Protein AF-A0A060SVC6-F1 (afdb_monomer)

Organism: Pycnoporus cinnabarinus (NCBI:txid5643)

pLDDT: mean 80.45, std 16.04, range [41.22, 98.19]

Structure (mmCIF, N/CA/C/O backbone):
data_AF-A0A060SVC6-F1
#
_entry.id   AF-A0A060SVC6-F1
#
loop_
_atom_site.group_PDB
_atom_site.id
_atom_site.type_symbol
_atom_sit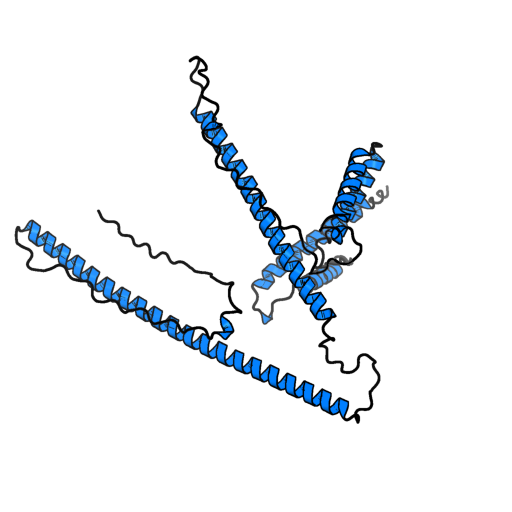e.label_atom_id
_atom_site.label_alt_id
_atom_site.label_comp_id
_atom_site.label_asym_id
_atom_site.label_entity_id
_atom_site.label_seq_id
_atom_site.pdbx_PDB_ins_code
_atom_site.Cartn_x
_atom_site.Cartn_y
_atom_site.Cartn_z
_atom_site.occupancy
_atom_site.B_iso_or_equiv
_atom_site.auth_seq_id
_atom_site.auth_comp_id
_atom_site.auth_asym_id
_atom_site.auth_atom_id
_atom_site.pdbx_PDB_model_num
ATOM 1 N N . MET A 1 1 ? 33.843 13.912 51.366 1.00 50.81 1 MET A N 1
ATOM 2 C CA . MET A 1 1 ? 32.907 14.877 50.746 1.00 50.81 1 MET A CA 1
ATOM 3 C C . MET A 1 1 ? 31.763 14.093 50.101 1.00 50.81 1 MET A C 1
ATOM 5 O O . MET A 1 1 ? 32.003 13.480 49.067 1.00 50.81 1 MET A O 1
ATOM 9 N N . PRO A 1 2 ? 30.565 14.008 50.704 1.00 63.00 2 PRO A N 1
ATOM 10 C CA . PRO A 1 2 ? 29.408 13.394 50.046 1.00 63.00 2 PRO A CA 1
ATOM 11 C C . PRO A 1 2 ? 29.047 14.191 48.779 1.00 63.00 2 PRO A C 1
ATOM 13 O O . PRO A 1 2 ? 28.974 15.419 48.813 1.00 63.00 2 PRO A O 1
ATOM 16 N N . GLY A 1 3 ? 28.894 13.504 47.643 1.00 72.12 3 GLY A N 1
ATOM 17 C CA . GLY A 1 3 ? 28.637 14.138 46.347 1.00 72.12 3 GLY A CA 1
ATOM 18 C C . GLY A 1 3 ? 27.326 14.930 46.340 1.00 72.12 3 GLY A C 1
ATOM 19 O O . GLY A 1 3 ? 26.311 14.462 46.853 1.00 72.12 3 GLY A O 1
ATOM 20 N N . LYS A 1 4 ? 27.344 16.132 45.746 1.00 81.12 4 LYS A N 1
ATOM 21 C CA . LYS A 1 4 ? 26.151 16.981 45.595 1.00 81.12 4 LYS A CA 1
ATOM 22 C C . LYS A 1 4 ? 25.029 16.188 44.918 1.00 81.12 4 LYS A C 1
ATOM 24 O O . LYS A 1 4 ? 25.251 15.522 43.906 1.00 81.12 4 LYS A O 1
ATOM 29 N N . ALA A 1 5 ? 23.821 16.268 45.474 1.00 79.38 5 ALA A N 1
ATOM 30 C CA . ALA A 1 5 ? 22.650 15.629 44.893 1.00 79.38 5 ALA A CA 1
ATOM 31 C C . ALA A 1 5 ? 22.460 16.097 43.440 1.00 79.38 5 ALA A C 1
ATOM 33 O O . ALA A 1 5 ? 22.451 17.295 43.158 1.00 79.38 5 ALA A O 1
ATOM 34 N N . LYS A 1 6 ? 22.312 15.144 42.513 1.00 82.06 6 LYS A N 1
ATOM 35 C CA . LYS A 1 6 ? 22.052 15.440 41.097 1.00 82.06 6 LYS A CA 1
ATOM 36 C C . LYS A 1 6 ? 20.783 16.282 40.970 1.00 82.06 6 LYS A C 1
ATOM 38 O O . LYS A 1 6 ? 19.757 15.934 41.564 1.00 82.06 6 LYS A O 1
ATOM 43 N N . SER A 1 7 ? 20.850 17.341 40.164 1.00 89.19 7 SER A N 1
ATOM 44 C CA . SER A 1 7 ? 19.700 18.195 39.851 1.00 89.19 7 SER A CA 1
ATOM 45 C C . SER A 1 7 ? 18.553 17.361 39.266 1.00 89.19 7 SER A C 1
ATOM 47 O O . SER A 1 7 ? 18.782 16.400 38.523 1.00 89.19 7 SER A O 1
ATOM 49 N N . ASN A 1 8 ? 17.307 17.736 39.569 1.00 83.56 8 ASN A N 1
ATOM 50 C CA . ASN A 1 8 ? 16.108 17.084 39.029 1.00 83.56 8 ASN A CA 1
ATOM 51 C C . ASN A 1 8 ? 16.129 17.008 37.493 1.00 83.56 8 ASN A C 1
ATOM 53 O O . ASN A 1 8 ? 15.664 16.025 36.916 1.00 83.56 8 ASN A O 1
ATOM 57 N N . PHE A 1 9 ? 16.748 17.991 36.833 1.00 79.38 9 PHE A N 1
ATOM 58 C CA . PHE A 1 9 ? 16.933 17.988 35.383 1.00 79.38 9 PHE A CA 1
ATOM 59 C C . PHE A 1 9 ? 17.802 16.819 34.900 1.00 79.38 9 PHE A C 1
ATOM 61 O O . PHE A 1 9 ? 17.461 16.144 33.928 1.00 79.38 9 PHE A O 1
ATOM 68 N N . GLU A 1 10 ? 18.903 16.537 35.596 1.00 87.06 10 GLU A N 1
ATOM 69 C CA . GLU A 1 10 ? 19.817 15.452 35.238 1.00 87.06 10 GLU A CA 1
ATOM 70 C C . GLU A 1 10 ? 19.165 14.082 35.464 1.00 87.06 10 GLU A C 1
ATOM 72 O O . GLU A 1 10 ? 19.318 13.177 34.642 1.00 87.06 10 GLU A O 1
ATOM 77 N N . LYS A 1 11 ? 18.369 13.943 36.536 1.00 89.00 11 LYS A N 1
ATOM 78 C CA . LYS A 1 11 ? 17.560 12.740 36.791 1.00 89.00 11 LYS A CA 1
ATOM 79 C C . LYS A 1 11 ? 16.542 12.506 35.670 1.00 89.00 11 LYS A C 1
ATOM 81 O O . LYS A 1 11 ? 16.481 11.406 35.128 1.00 89.00 11 LYS A O 1
ATOM 86 N N . ALA A 1 12 ? 15.805 13.544 35.266 1.00 83.38 12 ALA A N 1
ATOM 87 C CA . ALA A 1 12 ? 14.830 13.458 34.177 1.00 83.38 12 ALA A CA 1
ATOM 88 C C . ALA A 1 12 ? 15.486 13.172 32.816 1.00 83.38 12 ALA A C 1
ATOM 90 O O . ALA A 1 12 ? 14.945 12.425 32.005 1.00 83.38 12 ALA A O 1
ATOM 91 N N . ARG A 1 13 ? 16.667 13.748 32.552 1.00 86.94 13 ARG A N 1
ATOM 92 C CA . ARG A 1 13 ? 17.446 13.465 31.339 1.00 86.94 13 ARG A CA 1
ATOM 93 C C . ARG A 1 13 ? 17.895 12.003 31.290 1.00 86.94 13 ARG A C 1
ATOM 95 O O . ARG A 1 13 ? 17.752 11.387 30.241 1.00 86.94 13 ARG A O 1
ATOM 102 N N . LYS A 1 14 ? 18.375 11.447 32.406 1.00 91.25 14 LYS A N 1
ATOM 103 C CA . LYS A 1 14 ? 18.754 10.026 32.494 1.00 91.25 14 LYS A CA 1
ATOM 104 C C . LYS A 1 14 ? 17.562 9.105 32.269 1.00 91.25 14 LYS A C 1
ATOM 106 O O . LYS A 1 14 ? 17.666 8.205 31.451 1.00 91.25 14 LYS A O 1
ATOM 111 N N . LEU A 1 15 ? 16.423 9.403 32.891 1.00 90.12 15 LEU A N 1
ATOM 112 C CA . LEU A 1 15 ? 15.206 8.608 32.721 1.00 90.12 15 LEU A CA 1
ATOM 113 C C . LEU A 1 15 ? 14.681 8.636 31.275 1.00 90.12 15 LEU A C 1
ATOM 115 O O . LEU A 1 15 ? 14.238 7.617 30.760 1.00 90.12 15 LEU A O 1
ATOM 119 N N . ARG A 1 16 ? 14.777 9.780 30.584 1.00 85.69 16 ARG A N 1
ATOM 120 C CA . ARG A 1 16 ? 14.451 9.868 29.149 1.00 85.69 16 ARG A CA 1
ATOM 121 C C . ARG A 1 16 ? 15.404 9.058 28.278 1.00 85.69 16 ARG A C 1
ATOM 123 O O . ARG A 1 16 ? 14.958 8.423 27.333 1.00 85.69 16 ARG A O 1
ATOM 130 N N . HIS A 1 17 ? 16.699 9.100 28.577 1.00 90.38 17 HIS A N 1
ATOM 131 C CA . HIS A 1 17 ? 17.685 8.330 27.827 1.00 90.38 17 HIS A CA 1
ATOM 132 C C . HIS A 1 17 ? 17.457 6.823 27.999 1.00 90.38 17 HIS A C 1
ATOM 134 O O . HIS A 1 17 ? 17.386 6.111 27.007 1.00 90.38 17 HIS A O 1
ATOM 140 N N . GLU A 1 18 ? 17.223 6.385 29.237 1.00 94.88 18 GLU A N 1
ATOM 141 C CA . GLU A 1 18 ? 16.867 5.006 29.589 1.00 94.88 18 GLU A CA 1
ATOM 142 C C . GLU A 1 18 ? 15.578 4.555 28.882 1.00 94.88 18 GLU A C 1
ATOM 144 O O . GLU A 1 18 ? 15.551 3.507 28.244 1.00 94.88 18 GLU A O 1
ATOM 149 N N . HIS A 1 19 ? 14.526 5.382 28.896 1.00 93.31 19 HIS A N 1
ATOM 150 C CA . HIS A 1 19 ? 13.288 5.098 28.166 1.00 93.31 19 HIS A CA 1
ATOM 151 C C . HIS A 1 19 ? 13.515 4.965 26.649 1.00 93.31 19 HIS A C 1
ATOM 153 O O . HIS A 1 19 ? 13.015 4.027 26.031 1.00 93.31 19 HIS A O 1
ATOM 159 N N . ASN A 1 20 ? 14.287 5.873 26.045 1.00 87.12 20 ASN A N 1
ATOM 160 C CA . ASN A 1 20 ? 14.583 5.836 24.612 1.00 87.12 20 ASN A CA 1
ATOM 161 C C . ASN A 1 20 ? 15.418 4.607 24.226 1.00 87.12 20 ASN A C 1
ATOM 163 O O . ASN A 1 20 ? 15.169 4.007 23.183 1.00 87.12 20 ASN A O 1
ATOM 167 N N . GLU A 1 21 ? 16.381 4.217 25.062 1.00 95.00 21 GLU A N 1
ATOM 168 C CA . GLU A 1 21 ? 17.190 3.014 24.851 1.00 95.00 21 GLU A CA 1
ATOM 169 C C . GLU A 1 21 ? 16.314 1.753 24.864 1.00 95.00 21 GLU A C 1
ATOM 171 O O . GLU A 1 21 ? 16.417 0.905 23.976 1.00 95.00 21 GLU A O 1
ATOM 176 N N . LEU A 1 22 ? 15.394 1.654 25.826 1.00 95.31 22 LEU A N 1
ATOM 177 C CA . LEU A 1 22 ? 14.440 0.549 25.900 1.00 95.31 22 LEU A CA 1
ATOM 178 C C . LEU A 1 22 ? 13.475 0.526 24.708 1.00 95.31 22 LEU A C 1
ATOM 180 O O . LEU A 1 22 ? 13.191 -0.548 24.178 1.00 95.31 22 LEU A O 1
ATOM 184 N N . MET A 1 23 ? 13.018 1.690 24.237 1.00 91.38 23 MET A N 1
ATOM 185 C CA . MET A 1 23 ? 12.204 1.779 23.020 1.00 91.38 23 MET A CA 1
ATOM 186 C C . MET A 1 23 ? 12.975 1.343 21.771 1.00 91.38 23 MET A C 1
ATOM 188 O O . MET A 1 23 ? 12.423 0.621 20.942 1.00 91.38 23 MET A O 1
ATOM 192 N N . ALA A 1 24 ? 14.251 1.713 21.642 1.00 88.75 24 ALA A N 1
ATOM 193 C CA . ALA A 1 24 ? 15.086 1.265 20.528 1.00 88.75 24 ALA A CA 1
ATOM 194 C C . ALA A 1 24 ? 15.253 -0.265 20.529 1.00 88.75 24 ALA A C 1
ATOM 196 O O . ALA A 1 24 ? 15.092 -0.903 19.486 1.00 88.75 24 ALA A O 1
ATOM 197 N N . LYS A 1 25 ? 15.475 -0.869 21.707 1.00 96.19 25 LYS A N 1
ATOM 198 C CA . LYS A 1 25 ? 15.501 -2.334 21.875 1.00 96.19 25 LYS A CA 1
ATOM 199 C C . LYS A 1 25 ? 14.160 -2.973 21.496 1.00 96.19 25 LYS A C 1
ATOM 201 O O . LYS A 1 25 ? 14.147 -4.000 20.821 1.00 96.19 25 LYS A O 1
ATOM 206 N N . ALA A 1 26 ? 13.037 -2.351 21.863 1.00 93.44 26 ALA A N 1
ATOM 207 C CA . ALA A 1 26 ? 11.701 -2.838 21.516 1.00 93.44 26 ALA A CA 1
ATOM 208 C C . ALA A 1 26 ? 11.441 -2.849 20.014 1.00 93.44 26 ALA A C 1
ATOM 210 O O . ALA A 1 26 ? 10.948 -3.845 19.490 1.00 93.44 26 ALA A O 1
ATOM 211 N N . VAL A 1 27 ? 11.827 -1.786 19.311 1.00 88.38 27 VAL A N 1
ATOM 212 C CA . VAL A 1 27 ? 11.695 -1.712 17.852 1.00 88.38 27 VAL A CA 1
ATOM 213 C C . VAL A 1 27 ? 12.593 -2.744 17.166 1.00 88.38 27 VAL A C 1
ATOM 215 O O . VAL A 1 27 ? 12.144 -3.408 16.235 1.00 88.38 27 VAL A O 1
ATOM 218 N N . ALA A 1 28 ? 13.830 -2.931 17.636 1.00 93.62 28 ALA A N 1
ATOM 219 C CA . ALA A 1 28 ? 14.734 -3.941 17.085 1.00 93.62 28 ALA A CA 1
ATOM 220 C C . ALA A 1 28 ? 14.179 -5.369 17.248 1.00 93.62 28 ALA A C 1
ATOM 222 O O . ALA A 1 28 ? 14.150 -6.127 16.279 1.00 93.62 28 ALA A O 1
ATOM 223 N N . LEU A 1 29 ? 13.670 -5.717 18.437 1.00 95.75 29 LEU A N 1
ATOM 224 C CA . LEU A 1 29 ? 13.030 -7.018 18.666 1.00 95.75 29 LEU A CA 1
ATOM 225 C C . LEU A 1 29 ? 11.737 -7.185 17.866 1.00 95.75 29 LEU A C 1
ATOM 227 O O . LEU A 1 29 ? 11.450 -8.287 17.411 1.00 95.75 29 LEU A O 1
ATOM 231 N N . PHE A 1 30 ? 10.962 -6.116 17.677 1.00 93.62 30 PHE A N 1
ATOM 232 C CA . PHE A 1 30 ? 9.745 -6.176 16.874 1.00 93.62 30 PHE A CA 1
ATOM 233 C C . PHE A 1 30 ? 10.053 -6.469 15.399 1.00 93.62 30 PHE A C 1
ATOM 235 O O . PHE A 1 30 ? 9.432 -7.351 14.821 1.00 93.62 30 PHE A O 1
ATOM 242 N N . ARG A 1 31 ? 11.087 -5.836 14.830 1.00 91.56 31 ARG A N 1
ATOM 243 C CA . ARG A 1 31 ? 11.549 -6.128 13.461 1.00 91.56 31 ARG A CA 1
ATOM 244 C C . ARG A 1 31 ? 12.028 -7.571 13.292 1.00 91.56 31 ARG A C 1
ATOM 246 O O . ARG A 1 31 ? 11.726 -8.198 12.286 1.00 91.56 31 ARG A O 1
ATOM 253 N N . LEU A 1 32 ? 12.747 -8.112 14.280 1.00 95.94 32 LEU A N 1
ATOM 254 C CA . LEU A 1 32 ? 13.127 -9.533 14.290 1.00 95.94 32 LEU A CA 1
ATOM 255 C C . LEU A 1 32 ? 11.908 -10.453 14.408 1.00 95.94 32 LEU A C 1
ATOM 257 O O . LEU A 1 32 ? 11.917 -11.565 13.907 1.00 95.94 32 LEU A O 1
ATOM 261 N N . ASN A 1 33 ? 10.860 -10.001 15.084 1.00 94.06 33 ASN A N 1
ATOM 262 C CA . ASN A 1 33 ? 9.630 -10.758 15.244 1.00 94.06 33 ASN A CA 1
ATOM 263 C C . ASN A 1 33 ? 8.761 -10.746 13.973 1.00 94.06 33 ASN A C 1
ATOM 265 O O . ASN A 1 33 ? 8.011 -11.692 13.765 1.00 94.06 33 ASN A O 1
ATOM 269 N N . ASP A 1 34 ? 8.893 -9.754 13.090 1.00 88.69 34 ASP A N 1
ATOM 270 C CA . ASP A 1 34 ? 8.190 -9.737 11.799 1.00 88.69 34 ASP A CA 1
ATOM 271 C C . ASP A 1 34 ? 8.691 -10.818 10.824 1.00 88.69 34 ASP A C 1
ATOM 273 O O . ASP A 1 34 ? 7.943 -11.247 9.944 1.00 88.69 34 ASP A O 1
ATOM 277 N N . THR A 1 35 ? 9.916 -11.327 11.003 1.00 95.31 35 THR A N 1
ATOM 278 C CA . THR A 1 35 ? 10.439 -12.444 10.195 1.00 95.31 35 THR A CA 1
ATOM 279 C C . THR A 1 35 ? 9.906 -13.810 10.638 1.00 95.31 35 THR A C 1
ATOM 281 O O . THR A 1 35 ? 10.042 -14.785 9.901 1.00 95.31 35 THR A O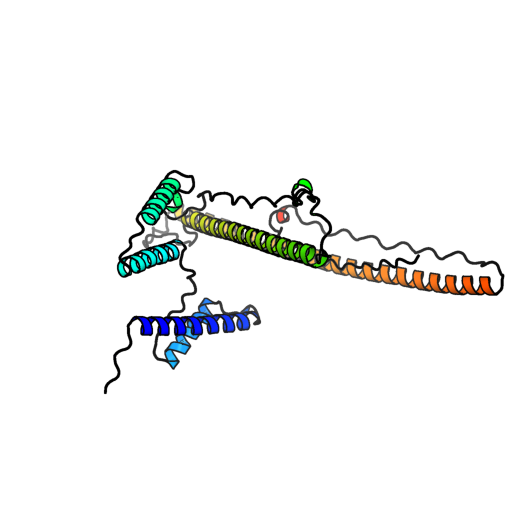 1
ATOM 284 N N . LEU A 1 36 ? 9.268 -13.896 11.811 1.00 95.88 36 LEU A N 1
ATOM 285 C CA . LEU A 1 36 ? 8.665 -15.129 12.320 1.00 95.88 36 LEU A CA 1
ATOM 286 C C . LEU A 1 36 ? 7.360 -15.467 11.575 1.00 95.88 36 LEU A C 1
ATOM 288 O O . LEU A 1 36 ? 6.691 -14.565 11.050 1.00 95.88 36 LEU A O 1
ATOM 292 N N . PRO A 1 37 ? 6.949 -16.751 11.545 1.00 96.62 37 PRO A N 1
ATOM 293 C CA . PRO A 1 37 ? 5.650 -17.146 11.009 1.00 96.62 37 PRO A CA 1
ATOM 294 C C . PRO A 1 37 ? 4.511 -16.466 11.779 1.00 96.62 37 PRO A C 1
ATOM 296 O O . PRO A 1 37 ? 4.610 -16.223 12.982 1.00 96.62 37 PRO A O 1
ATOM 299 N N . THR A 1 38 ? 3.401 -16.180 11.094 1.00 93.75 38 THR A N 1
ATOM 300 C CA . THR A 1 38 ? 2.273 -15.389 11.623 1.00 93.75 38 THR A CA 1
ATOM 301 C C . THR A 1 38 ? 1.732 -15.899 12.966 1.00 93.75 38 THR A C 1
ATOM 303 O O . THR A 1 38 ? 1.308 -15.093 13.789 1.00 93.75 38 THR A O 1
ATOM 306 N N . SER A 1 39 ? 1.792 -17.210 13.225 1.00 94.88 39 SER A N 1
ATOM 307 C CA . SER A 1 39 ? 1.375 -17.836 14.491 1.00 94.88 39 SER A CA 1
ATOM 308 C C . SER A 1 39 ? 2.233 -17.445 15.698 1.00 94.88 39 SER A C 1
ATOM 310 O O . SER A 1 39 ? 1.761 -17.507 16.830 1.00 94.88 39 SER A O 1
ATOM 312 N N . GLU A 1 40 ? 3.484 -17.050 15.471 1.00 95.56 40 GLU A N 1
ATOM 313 C CA . GLU A 1 40 ? 4.464 -16.737 16.516 1.00 95.56 40 GLU A CA 1
ATOM 314 C C . GLU A 1 40 ? 4.731 -15.235 16.655 1.00 95.56 40 GLU A C 1
ATOM 316 O O . GLU A 1 40 ? 5.363 -14.801 17.624 1.00 95.56 40 GLU A O 1
ATOM 321 N N . ARG A 1 41 ? 4.213 -14.422 15.724 1.00 96.56 41 ARG A N 1
ATOM 322 C CA . ARG A 1 41 ? 4.387 -12.969 15.741 1.00 96.56 41 ARG A CA 1
ATOM 323 C C . ARG A 1 41 ? 3.734 -12.361 16.977 1.00 96.56 41 ARG A C 1
ATOM 325 O O . ARG A 1 41 ? 2.516 -12.340 17.149 1.00 96.56 41 ARG A O 1
ATOM 332 N N . LYS A 1 42 ? 4.560 -11.771 17.832 1.00 95.19 42 LYS A N 1
ATOM 333 C CA . LYS A 1 42 ? 4.121 -10.971 18.976 1.00 95.19 42 LYS A CA 1
ATOM 334 C C . LYS A 1 42 ? 3.735 -9.565 18.532 1.00 95.19 42 LYS A C 1
ATOM 336 O O . LYS A 1 42 ? 4.440 -8.922 17.765 1.00 95.19 42 LYS A O 1
ATOM 341 N N . SER A 1 43 ? 2.642 -9.032 19.071 1.00 91.81 43 SER A N 1
ATOM 342 C CA . SER A 1 43 ? 2.326 -7.612 18.870 1.00 91.81 43 SER A CA 1
ATOM 343 C C . SER A 1 43 ? 3.388 -6.711 19.518 1.00 91.81 43 SER A C 1
ATOM 345 O O . SER A 1 43 ? 3.988 -7.078 20.531 1.00 91.81 43 SER A O 1
ATOM 347 N N . LEU A 1 44 ? 3.549 -5.479 19.024 1.00 88.56 44 LEU A N 1
ATOM 348 C CA . LEU A 1 44 ? 4.452 -4.492 19.632 1.00 88.56 44 LEU A CA 1
ATOM 349 C C . LEU A 1 44 ? 4.163 -4.264 21.133 1.00 88.56 44 LEU A C 1
ATOM 351 O O . LEU A 1 44 ? 5.096 -4.097 21.911 1.00 88.56 44 LEU A O 1
ATOM 355 N N . ARG A 1 45 ? 2.891 -4.345 21.583 1.00 88.56 45 ARG A N 1
ATOM 356 C CA . ARG A 1 45 ? 2.547 -4.307 23.030 1.00 88.56 45 ARG A CA 1
ATOM 357 C C . ARG A 1 45 ? 3.226 -5.442 23.793 1.00 88.56 45 ARG A C 1
ATOM 359 O O . ARG A 1 45 ? 3.760 -5.221 24.877 1.00 88.56 45 ARG A O 1
ATOM 366 N N . ALA A 1 46 ? 3.156 -6.655 23.252 1.00 93.44 46 ALA A N 1
ATOM 367 C CA . ALA A 1 46 ? 3.740 -7.831 23.881 1.00 93.44 46 ALA A CA 1
ATOM 368 C C . ALA A 1 46 ? 5.271 -7.703 23.947 1.00 93.44 46 ALA A C 1
ATOM 370 O O . ALA A 1 46 ? 5.859 -7.959 24.991 1.00 93.44 46 ALA A O 1
ATOM 371 N N . VAL A 1 47 ? 5.913 -7.195 22.890 1.00 94.81 47 VAL A N 1
ATOM 372 C CA . VAL A 1 47 ? 7.361 -6.926 22.901 1.00 94.81 47 VAL A CA 1
ATOM 373 C C . VAL A 1 47 ? 7.726 -5.868 23.955 1.00 94.81 47 VAL A C 1
ATOM 375 O O . VAL A 1 47 ? 8.577 -6.126 24.808 1.00 94.81 47 VAL A O 1
ATOM 378 N N . CYS A 1 48 ? 7.036 -4.723 23.992 1.00 93.00 48 CYS A N 1
ATOM 379 C CA . CYS A 1 48 ? 7.282 -3.677 24.994 1.00 93.00 48 CYS A CA 1
ATOM 380 C C . CYS A 1 48 ? 7.099 -4.186 26.434 1.00 93.00 48 CYS A C 1
ATOM 382 O O . CYS A 1 48 ? 7.955 -3.946 27.280 1.00 93.00 48 CYS A O 1
ATOM 384 N N . THR A 1 49 ? 6.033 -4.942 26.715 1.00 93.31 49 THR A N 1
ATOM 385 C CA . THR A 1 49 ? 5.800 -5.514 28.057 1.00 93.31 49 THR A CA 1
ATOM 386 C C . THR A 1 49 ? 6.887 -6.510 28.458 1.00 93.31 49 THR A C 1
ATOM 388 O O . THR A 1 49 ? 7.349 -6.467 29.599 1.00 93.31 49 THR A O 1
ATOM 391 N N . THR A 1 50 ? 7.367 -7.348 27.529 1.00 95.75 50 THR A N 1
ATOM 392 C CA . THR A 1 50 ? 8.486 -8.263 27.811 1.00 95.75 50 THR A CA 1
ATOM 393 C C . THR A 1 50 ? 9.783 -7.524 28.139 1.00 95.75 50 THR A C 1
ATOM 395 O O . THR A 1 50 ? 10.482 -7.924 29.070 1.00 95.75 50 THR A O 1
ATOM 398 N N . ILE A 1 51 ? 10.076 -6.418 27.448 1.00 96.38 51 ILE A N 1
ATOM 399 C CA . ILE A 1 51 ? 11.270 -5.600 27.700 1.00 96.38 51 ILE A CA 1
ATOM 400 C C . ILE A 1 51 ? 11.156 -4.844 29.017 1.00 96.38 51 ILE A C 1
ATOM 402 O O . ILE A 1 51 ? 12.100 -4.868 29.800 1.00 96.38 51 ILE A O 1
ATOM 406 N N . THR A 1 52 ? 10.010 -4.221 29.309 1.00 95.25 52 THR A N 1
ATOM 407 C CA . THR A 1 52 ? 9.784 -3.561 30.604 1.00 95.25 52 THR A CA 1
ATOM 408 C C . THR A 1 52 ? 9.963 -4.552 31.757 1.00 95.25 52 THR A C 1
ATOM 410 O O . THR A 1 52 ? 10.644 -4.238 32.731 1.00 95.25 52 THR A O 1
ATOM 413 N N . ALA A 1 53 ? 9.424 -5.769 31.631 1.00 96.25 53 ALA A N 1
ATOM 414 C CA . ALA A 1 53 ? 9.573 -6.811 32.645 1.00 96.25 53 ALA A CA 1
ATOM 415 C C . ALA A 1 53 ? 11.015 -7.343 32.763 1.00 96.25 53 ALA A C 1
ATOM 417 O O . ALA A 1 53 ? 11.441 -7.729 33.851 1.00 96.25 53 ALA A O 1
ATOM 418 N N . ALA A 1 54 ? 11.775 -7.405 31.665 1.00 97.00 54 ALA A N 1
ATOM 419 C CA . ALA A 1 54 ? 13.198 -7.755 31.696 1.00 97.00 54 ALA A CA 1
ATOM 420 C C . ALA A 1 54 ? 14.027 -6.656 32.378 1.00 97.00 54 ALA A C 1
ATOM 422 O O . ALA A 1 54 ? 14.744 -6.935 33.334 1.00 97.00 54 ALA A O 1
ATOM 423 N N . HIS A 1 55 ? 13.825 -5.399 31.981 1.00 96.94 55 HIS A N 1
ATOM 424 C CA . HIS A 1 55 ? 14.519 -4.244 32.551 1.00 96.94 55 HIS A CA 1
ATOM 425 C C . HIS A 1 55 ? 14.249 -4.073 34.045 1.00 96.94 55 HIS A C 1
ATOM 427 O O . HIS A 1 55 ? 15.161 -3.776 34.816 1.00 96.94 55 HIS A O 1
ATOM 433 N N . GLN A 1 56 ? 13.006 -4.302 34.477 1.00 97.00 56 GLN A N 1
ATOM 434 C CA . GLN A 1 56 ? 12.663 -4.277 35.895 1.00 97.00 56 GLN A CA 1
ATOM 435 C C . GLN A 1 56 ? 13.404 -5.369 36.674 1.00 97.00 56 GLN A C 1
ATOM 437 O O . GLN A 1 56 ? 13.867 -5.102 37.780 1.00 97.00 56 GLN A O 1
ATOM 442 N N . ARG A 1 57 ? 13.532 -6.582 36.121 1.00 97.56 57 ARG A N 1
ATOM 443 C CA . ARG A 1 57 ? 14.286 -7.667 36.768 1.00 97.56 57 ARG A CA 1
ATOM 444 C C . ARG A 1 57 ? 15.775 -7.342 36.878 1.00 97.56 57 ARG A C 1
ATOM 446 O O . ARG A 1 57 ? 16.377 -7.666 37.894 1.00 97.56 57 ARG A O 1
ATOM 453 N N . GLU A 1 58 ? 16.347 -6.688 35.870 1.00 97.44 58 GLU A N 1
ATOM 454 C CA . GLU A 1 58 ? 17.773 -6.335 35.832 1.00 97.44 58 GLU A CA 1
ATOM 455 C C . GLU A 1 58 ? 18.121 -5.148 36.737 1.00 97.44 58 GLU A C 1
ATOM 457 O O . GLU A 1 58 ? 19.123 -5.172 37.447 1.00 97.44 58 GLU A O 1
ATOM 462 N N . THR A 1 59 ? 17.300 -4.096 36.724 1.00 96.69 59 THR A N 1
ATOM 463 C CA . THR A 1 59 ? 17.628 -2.817 37.379 1.00 96.69 59 THR A CA 1
ATOM 464 C C . THR A 1 59 ? 16.818 -2.536 38.642 1.00 96.69 59 THR A C 1
ATOM 466 O O . THR A 1 59 ? 17.120 -1.590 39.373 1.00 96.69 59 THR A O 1
ATOM 469 N N . GLY A 1 60 ? 15.751 -3.300 38.888 1.00 96.62 60 GLY A N 1
ATOM 470 C CA . GLY A 1 60 ? 14.776 -3.040 39.949 1.00 96.62 60 GLY A CA 1
ATOM 471 C C . GLY A 1 60 ? 13.875 -1.826 39.691 1.00 96.62 60 GLY A C 1
ATOM 472 O O . GLY A 1 60 ? 13.071 -1.472 40.553 1.00 96.62 60 GLY A O 1
ATOM 473 N N . ARG A 1 61 ? 13.991 -1.156 38.534 1.00 94.38 61 ARG A N 1
ATOM 474 C CA . ARG A 1 61 ? 13.207 0.040 38.200 1.00 94.38 61 ARG A CA 1
ATOM 475 C C . ARG A 1 61 ? 12.135 -0.261 37.169 1.00 94.38 61 ARG A C 1
ATOM 477 O O . ARG A 1 61 ? 12.390 -0.857 36.129 1.00 94.38 61 ARG A O 1
ATOM 484 N N . TRP A 1 62 ? 10.927 0.220 37.445 1.00 93.62 62 TRP A N 1
ATOM 485 C CA . TRP A 1 62 ? 9.824 0.157 36.496 1.00 93.62 62 TRP A CA 1
ATOM 486 C C . TRP A 1 62 ? 9.891 1.338 35.522 1.00 93.62 62 TRP A C 1
ATOM 488 O O . TRP A 1 62 ? 9.766 2.493 35.934 1.00 93.62 62 TRP A O 1
ATOM 498 N N . VAL A 1 63 ? 10.055 1.050 34.229 1.00 93.44 63 VAL A N 1
ATOM 499 C CA . VAL A 1 63 ? 9.965 2.039 33.145 1.00 93.44 63 VAL A CA 1
ATOM 500 C C . VAL A 1 63 ? 8.807 1.647 32.235 1.00 93.44 63 VAL A C 1
ATOM 502 O O . VAL A 1 63 ? 8.867 0.632 31.541 1.00 93.44 63 VAL A O 1
ATOM 505 N N . ASN A 1 64 ? 7.739 2.446 32.243 1.00 89.31 64 ASN A N 1
ATOM 506 C CA . ASN A 1 64 ? 6.575 2.181 31.404 1.00 89.31 64 ASN A CA 1
ATOM 507 C C . ASN A 1 64 ? 6.883 2.522 29.933 1.00 89.31 64 ASN A C 1
ATOM 509 O O . ASN A 1 64 ? 7.204 3.670 29.615 1.00 89.31 64 ASN A O 1
ATOM 513 N N . LEU A 1 65 ? 6.793 1.525 29.051 1.00 89.44 65 LEU A N 1
ATOM 514 C CA . LEU A 1 65 ? 6.903 1.675 27.601 1.00 89.44 65 LEU A CA 1
ATOM 515 C C . LEU A 1 65 ? 5.488 1.721 27.006 1.00 89.44 65 LEU A C 1
ATOM 517 O O . LEU A 1 65 ? 4.980 0.720 26.499 1.00 89.44 65 LEU A O 1
ATOM 521 N N . ASP A 1 66 ? 4.832 2.882 27.085 1.00 77.44 66 ASP A N 1
ATOM 522 C CA . ASP A 1 66 ? 3.524 3.070 26.456 1.00 77.44 66 ASP A CA 1
ATOM 523 C C . ASP A 1 66 ? 3.679 3.280 24.949 1.00 77.44 66 ASP A C 1
ATOM 525 O O . ASP A 1 66 ? 4.200 4.286 24.471 1.00 77.44 66 ASP A O 1
ATOM 529 N N . LYS A 1 67 ? 3.148 2.332 24.178 1.00 61.25 67 LYS A N 1
ATOM 530 C CA . LYS A 1 67 ? 3.146 2.362 22.708 1.00 61.25 67 LYS A CA 1
ATOM 531 C C . LYS A 1 67 ? 2.188 3.396 22.086 1.00 61.25 67 LYS A C 1
ATOM 533 O O . LYS A 1 67 ? 1.978 3.393 20.878 1.00 61.25 67 LYS A O 1
ATOM 538 N N . THR A 1 68 ? 1.543 4.224 22.905 1.00 57.44 68 THR A N 1
ATOM 539 C CA . THR A 1 68 ? 0.588 5.257 22.487 1.00 57.44 68 THR A CA 1
ATOM 540 C C . THR A 1 68 ? 1.093 6.629 22.906 1.00 57.44 68 THR A C 1
ATOM 542 O O . THR A 1 68 ? 0.495 7.255 23.771 1.00 57.44 68 THR A O 1
ATOM 545 N N . THR A 1 69 ? 2.200 7.103 22.327 1.00 42.81 69 THR A N 1
ATOM 546 C CA . THR A 1 69 ? 2.488 8.547 22.333 1.00 42.81 69 THR A CA 1
ATOM 547 C C . THR A 1 69 ? 3.555 8.937 21.297 1.00 42.81 69 THR A C 1
ATOM 549 O O . THR A 1 69 ? 4.729 9.051 21.638 1.00 42.81 69 THR A O 1
ATOM 552 N N . PRO A 1 70 ? 3.188 9.325 20.067 1.00 45.38 70 PRO A N 1
ATOM 553 C CA . PRO A 1 70 ? 3.476 10.699 19.697 1.00 45.38 70 PRO A CA 1
ATOM 554 C C . PRO A 1 70 ? 2.644 11.605 20.630 1.00 45.38 70 PRO A C 1
ATOM 556 O O . PRO A 1 70 ? 1.472 11.308 20.884 1.00 45.38 70 PRO A O 1
ATOM 559 N N . PRO A 1 71 ? 3.216 12.655 21.248 1.00 41.22 71 PRO A N 1
ATOM 560 C CA . PRO A 1 71 ? 2.406 13.621 21.981 1.00 41.22 71 PRO A CA 1
ATOM 561 C C . PRO A 1 71 ? 1.306 14.116 21.045 1.00 41.22 71 PRO A C 1
ATOM 563 O O . PRO A 1 71 ? 1.602 14.533 19.929 1.00 41.22 71 PRO A O 1
ATOM 566 N N . THR A 1 72 ? 0.051 14.062 21.493 1.00 44.81 72 THR A N 1
ATOM 567 C CA . THR A 1 72 ? -1.045 14.699 20.762 1.00 44.81 72 THR A CA 1
ATOM 568 C C . THR A 1 72 ? -0.636 16.138 20.415 1.00 44.81 72 THR A C 1
ATOM 570 O O . THR A 1 72 ? 0.021 16.781 21.246 1.00 44.81 72 THR A O 1
ATOM 573 N N . PRO A 1 73 ? -0.993 16.664 19.229 1.00 46.75 73 PRO A N 1
ATOM 574 C CA . PRO A 1 73 ? -0.603 18.009 18.792 1.00 46.75 73 PRO A CA 1
ATOM 575 C C . PRO A 1 73 ? -0.851 19.071 19.875 1.00 46.75 73 PRO A C 1
ATOM 577 O O . PRO A 1 73 ? 0.009 19.902 20.152 1.00 46.75 73 PRO A O 1
ATOM 580 N N . VAL A 1 74 ? -1.957 18.941 20.615 1.00 46.09 74 VAL A N 1
ATOM 581 C CA . VAL A 1 74 ? -2.325 19.789 21.762 1.00 46.09 74 VAL A CA 1
ATOM 582 C C . VAL A 1 74 ? -1.285 19.751 22.897 1.00 46.09 74 VAL A C 1
ATOM 584 O O . VAL A 1 74 ? -0.905 20.791 23.436 1.00 46.09 74 VAL A O 1
ATOM 587 N N . ARG A 1 75 ? -0.754 18.570 23.251 1.00 50.97 75 ARG A N 1
ATOM 588 C CA . ARG A 1 75 ? 0.325 18.432 24.251 1.00 50.97 75 ARG A CA 1
ATOM 589 C C . ARG A 1 75 ? 1.677 18.911 23.723 1.00 50.97 75 ARG A C 1
ATOM 591 O O . ARG A 1 75 ? 2.519 19.291 24.536 1.00 50.97 75 ARG A O 1
ATOM 598 N N . ALA A 1 76 ? 1.910 18.873 22.412 1.00 50.88 76 ALA A N 1
ATOM 599 C CA . ALA A 1 76 ? 3.119 19.423 21.804 1.00 50.88 76 ALA A CA 1
ATOM 600 C C . ALA A 1 76 ? 3.087 20.962 21.819 1.00 50.88 76 ALA A C 1
ATOM 602 O O . ALA A 1 76 ? 4.015 21.577 22.343 1.00 50.88 76 ALA A O 1
ATOM 603 N N . ILE A 1 77 ? 1.980 21.568 21.381 1.00 54.00 77 ILE A N 1
ATOM 604 C CA . ILE A 1 77 ? 1.760 23.023 21.384 1.00 54.00 77 ILE A CA 1
ATOM 605 C C . ILE A 1 77 ? 1.787 23.575 22.816 1.00 54.00 77 ILE A C 1
ATOM 607 O O . ILE A 1 77 ? 2.517 24.525 23.093 1.00 54.00 77 ILE A O 1
ATOM 611 N N . GLY A 1 78 ? 1.107 22.927 23.772 1.00 60.03 78 GLY A N 1
ATOM 612 C CA . GLY A 1 78 ? 1.140 23.341 25.180 1.00 60.03 78 GLY A CA 1
ATOM 613 C C . GLY A 1 78 ? 2.548 23.325 25.796 1.00 60.03 78 GLY A C 1
ATOM 614 O O . GLY A 1 78 ? 2.883 24.184 26.612 1.00 60.03 78 GLY A O 1
ATOM 615 N N . ARG A 1 79 ? 3.420 22.398 25.371 1.00 62.66 79 ARG A N 1
ATOM 616 C CA . ARG A 1 79 ? 4.833 22.379 25.793 1.00 62.66 79 ARG A CA 1
ATOM 617 C C . ARG A 1 79 ? 5.661 23.476 25.132 1.00 62.66 79 ARG A C 1
ATOM 619 O O . ARG A 1 79 ? 6.563 23.991 25.789 1.00 62.66 79 ARG A O 1
ATOM 626 N N . VAL A 1 80 ? 5.391 23.810 23.870 1.00 61.44 80 VAL A N 1
ATOM 627 C CA . VAL A 1 80 ? 6.071 24.903 23.154 1.00 61.44 80 VAL A CA 1
ATOM 628 C C . VAL A 1 80 ? 5.712 26.244 23.791 1.00 61.44 80 VAL A C 1
ATOM 630 O O . VAL A 1 80 ? 6.612 26.985 24.176 1.00 61.44 80 VAL A O 1
ATOM 633 N N . LEU A 1 81 ? 4.424 26.496 24.037 1.00 61.25 81 LEU A N 1
ATOM 634 C CA . LEU A 1 81 ? 3.951 27.717 24.696 1.00 61.25 81 LEU A CA 1
ATOM 635 C C . LEU A 1 81 ? 4.461 27.836 26.140 1.00 61.25 81 LEU A C 1
ATOM 637 O O . LEU A 1 81 ? 4.930 28.895 26.550 1.00 61.25 81 LEU A O 1
ATOM 641 N N . SER A 1 82 ? 4.453 26.741 26.910 1.00 66.75 82 SER A N 1
ATOM 642 C CA . SER A 1 82 ? 5.012 26.754 28.268 1.00 66.75 82 SER A CA 1
ATOM 643 C C . SER A 1 82 ? 6.528 26.968 28.283 1.00 66.75 82 SER A C 1
ATOM 645 O O . SER A 1 82 ? 7.036 27.530 29.251 1.00 66.75 82 SER A O 1
ATOM 647 N N . LYS A 1 83 ? 7.258 26.518 27.252 1.00 66.62 83 LYS A N 1
ATOM 648 C CA . LYS A 1 83 ? 8.697 26.776 27.115 1.00 66.62 83 LYS A CA 1
ATOM 649 C C . LYS A 1 83 ? 8.980 28.223 26.735 1.00 66.62 83 LYS A C 1
ATOM 651 O O . LYS A 1 83 ? 9.827 28.814 27.386 1.00 66.62 83 LYS A O 1
ATOM 656 N N . LEU A 1 84 ? 8.253 28.780 25.765 1.00 59.34 84 LEU A N 1
ATOM 657 C CA . LEU A 1 84 ? 8.350 30.194 25.376 1.00 59.34 84 LEU A CA 1
ATOM 658 C C . LEU A 1 84 ? 8.094 31.123 26.570 1.00 59.34 84 LEU A C 1
ATOM 660 O O . LEU A 1 84 ? 8.828 32.080 26.795 1.00 59.34 84 LEU A O 1
ATOM 664 N N . ARG A 1 85 ? 7.112 30.784 27.415 1.00 63.34 85 ARG A N 1
ATOM 665 C CA . ARG A 1 85 ? 6.847 31.530 28.651 1.00 63.34 85 ARG A CA 1
ATOM 666 C C . ARG A 1 85 ? 8.003 31.449 29.657 1.00 63.34 85 ARG A C 1
ATOM 668 O O . ARG A 1 85 ? 8.363 32.452 30.258 1.00 63.34 85 ARG A O 1
ATOM 675 N N . GLN A 1 86 ? 8.603 30.269 29.820 1.00 68.38 86 GLN A N 1
ATOM 676 C CA . GLN A 1 86 ? 9.727 30.057 30.745 1.00 68.38 86 GLN A CA 1
ATOM 677 C C . GLN A 1 86 ? 11.050 30.658 30.253 1.00 68.38 86 GLN A C 1
ATOM 679 O O . GLN A 1 86 ? 11.908 30.969 31.078 1.00 68.38 86 GLN A O 1
ATOM 684 N N . THR A 1 87 ? 11.250 30.787 28.939 1.00 60.72 87 THR A N 1
ATOM 685 C CA . THR A 1 87 ? 12.419 31.480 28.381 1.00 60.72 87 THR A CA 1
ATOM 686 C C . THR A 1 87 ? 12.279 32.992 28.538 1.00 60.72 87 THR A C 1
ATOM 688 O O . THR A 1 87 ? 13.233 33.631 28.967 1.00 60.72 87 THR A O 1
ATOM 691 N N . ASN A 1 88 ? 11.077 33.546 28.346 1.00 53.88 88 ASN A N 1
ATOM 692 C CA . ASN A 1 88 ? 10.848 34.991 28.472 1.00 53.88 88 ASN A CA 1
ATOM 693 C C . ASN A 1 88 ? 10.927 35.506 29.922 1.00 53.88 88 ASN A C 1
ATOM 695 O O . ASN A 1 88 ? 11.374 36.626 30.146 1.00 53.88 88 ASN A O 1
ATOM 699 N N . GLU A 1 89 ? 10.577 34.695 30.930 1.00 58.97 89 GLU A N 1
ATOM 700 C CA . GLU A 1 89 ? 10.746 35.078 32.347 1.00 58.97 89 GLU A CA 1
ATOM 701 C C . GLU A 1 89 ? 12.218 35.181 32.786 1.00 58.97 89 GLU A C 1
ATOM 703 O O . GLU A 1 89 ? 12.511 35.834 33.787 1.00 58.97 89 GLU A O 1
ATOM 708 N N . LYS A 1 90 ? 13.154 34.547 32.066 1.00 59.47 90 LYS A N 1
ATOM 709 C CA . LYS A 1 90 ? 14.584 34.580 32.414 1.00 59.47 90 LYS A CA 1
ATOM 710 C C . LYS A 1 90 ? 15.339 35.760 31.817 1.00 59.47 90 LYS A C 1
ATOM 712 O O . LYS A 1 90 ? 16.278 36.224 32.457 1.00 59.47 90 LYS A O 1
ATOM 717 N N . ASP A 1 91 ? 14.913 36.244 30.655 1.00 62.72 91 ASP A N 1
ATOM 718 C CA . ASP A 1 91 ? 15.624 37.297 29.922 1.00 62.72 91 ASP A CA 1
ATOM 719 C C . ASP A 1 91 ? 14.973 38.685 30.080 1.00 62.72 91 ASP A C 1
ATOM 721 O O . ASP A 1 91 ? 15.489 39.675 29.569 1.00 62.72 91 ASP A O 1
ATOM 725 N N . GLY A 1 92 ? 13.855 38.789 30.814 1.00 63.47 92 GLY A N 1
ATOM 726 C CA . GLY A 1 92 ? 13.211 40.065 31.161 1.00 63.47 92 GLY A CA 1
ATOM 727 C C . GLY A 1 92 ? 12.590 40.822 29.981 1.00 63.47 92 GLY A C 1
ATOM 728 O O . GLY A 1 92 ? 12.034 41.900 30.179 1.00 63.47 92 GLY A O 1
ATOM 729 N N . PHE A 1 93 ? 12.651 40.262 28.772 1.00 54.62 93 PHE A N 1
ATOM 730 C CA . PHE A 1 93 ? 12.068 40.821 27.562 1.00 54.62 93 PHE A CA 1
ATOM 731 C C . PHE A 1 93 ? 10.834 39.998 27.187 1.00 54.62 93 PHE A C 1
ATOM 733 O O . PHE A 1 93 ? 10.925 38.904 26.629 1.00 54.62 93 PHE A O 1
ATOM 740 N N . VAL A 1 94 ? 9.659 40.500 27.563 1.00 67.25 94 VAL A N 1
ATOM 741 C CA . VAL A 1 94 ? 8.394 39.979 27.049 1.00 67.25 94 VAL A CA 1
ATOM 742 C C . VAL A 1 94 ? 8.164 40.664 25.712 1.00 67.25 94 VAL A C 1
ATOM 744 O O . VAL A 1 94 ? 7.883 41.858 25.670 1.00 67.25 94 VAL A O 1
ATOM 747 N N . ASP A 1 95 ? 8.326 39.911 24.630 1.00 74.44 95 ASP A N 1
ATOM 748 C CA . ASP A 1 95 ? 7.961 40.359 23.289 1.00 74.44 95 ASP A CA 1
ATOM 749 C C . ASP A 1 95 ? 6.424 40.396 23.186 1.00 74.44 95 ASP A C 1
ATOM 751 O O . ASP A 1 95 ? 5.772 39.414 22.818 1.00 74.44 95 ASP A O 1
ATOM 755 N N . GLU A 1 96 ? 5.836 41.499 23.659 1.00 79.25 96 GLU A N 1
ATOM 756 C CA . GLU A 1 96 ? 4.385 41.727 23.650 1.00 79.25 96 GLU A CA 1
ATOM 757 C C . GLU A 1 96 ? 3.816 41.698 22.228 1.00 79.25 96 GLU A C 1
ATOM 759 O O . GLU A 1 96 ? 2.680 41.260 22.046 1.00 79.25 96 GLU A O 1
ATOM 764 N N . ASP A 1 97 ? 4.614 42.041 21.214 1.00 78.12 97 ASP A N 1
ATOM 765 C CA . ASP A 1 97 ? 4.200 41.973 19.813 1.00 78.12 97 ASP A CA 1
ATOM 766 C C . ASP A 1 97 ? 3.967 40.517 19.386 1.00 78.12 97 ASP A C 1
ATOM 768 O O . ASP A 1 97 ? 2.961 40.203 18.747 1.00 78.12 97 ASP A O 1
ATOM 772 N N . LEU A 1 98 ? 4.825 39.585 19.820 1.00 76.88 98 LEU A N 1
ATOM 773 C CA . LEU A 1 98 ? 4.631 38.155 19.565 1.00 76.88 98 LEU A CA 1
ATOM 774 C C . LEU A 1 98 ? 3.396 37.596 20.294 1.00 76.88 98 LEU A C 1
ATOM 776 O O . LEU A 1 98 ? 2.675 36.753 19.751 1.00 76.88 98 LEU A O 1
ATOM 780 N N . ILE A 1 99 ? 3.135 38.051 21.524 1.00 76.62 99 ILE A N 1
ATOM 781 C CA . ILE A 1 99 ? 1.946 37.647 22.293 1.00 76.62 99 ILE A CA 1
ATOM 782 C C . ILE A 1 99 ? 0.675 38.186 21.634 1.00 76.62 99 ILE A C 1
ATOM 784 O O . ILE A 1 99 ? -0.317 37.457 21.530 1.00 76.62 99 ILE A O 1
ATOM 788 N N . GLN A 1 100 ? 0.702 39.437 21.182 1.00 83.69 100 GLN A N 1
ATOM 789 C CA . GLN A 1 100 ? -0.412 40.076 20.501 1.00 83.69 100 GLN A CA 1
ATOM 790 C C . GLN A 1 100 ? -0.691 39.402 19.151 1.00 83.69 100 GLN A C 1
ATOM 792 O O . GLN A 1 100 ? -1.829 39.000 18.907 1.00 83.69 100 GLN A O 1
ATOM 797 N N . ALA A 1 101 ? 0.344 39.121 18.354 1.00 78.44 101 ALA A N 1
ATOM 798 C CA . ALA A 1 101 ? 0.224 38.348 17.118 1.00 78.44 101 ALA A CA 1
ATOM 799 C C . ALA A 1 101 ? -0.363 36.945 17.365 1.00 78.44 101 ALA A C 1
ATOM 801 O O . ALA A 1 101 ? -1.206 36.469 16.604 1.00 78.44 101 ALA A O 1
ATOM 802 N N . ALA A 1 102 ? 0.019 36.280 18.462 1.00 76.75 102 ALA A N 1
ATOM 803 C CA . ALA A 1 102 ? -0.548 34.983 18.829 1.00 76.75 102 ALA A CA 1
ATOM 804 C C . ALA A 1 102 ? -2.035 35.067 19.230 1.00 76.75 102 ALA A C 1
ATOM 806 O O . ALA A 1 102 ? -2.799 34.141 18.944 1.00 76.75 102 ALA A O 1
ATOM 807 N N . ARG A 1 103 ? -2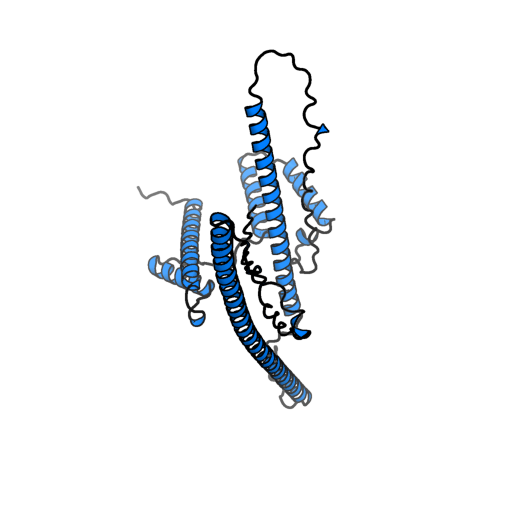.466 36.156 19.885 1.00 81.94 103 ARG A N 1
ATOM 808 C CA . ARG A 1 103 ? -3.883 36.396 20.217 1.00 81.94 103 ARG A CA 1
ATOM 809 C C . ARG A 1 103 ? -4.706 36.671 18.966 1.00 81.94 103 ARG A C 1
ATOM 811 O O . ARG A 1 103 ? -5.743 36.041 18.795 1.00 81.94 103 ARG A O 1
ATOM 818 N N . GLU A 1 104 ? -4.215 37.528 18.080 1.00 87.25 104 GLU A N 1
ATOM 819 C CA . GLU A 1 104 ? -4.866 37.835 16.803 1.00 87.25 104 GLU A CA 1
ATOM 820 C C . GLU A 1 104 ? -4.996 36.588 15.928 1.00 87.25 104 GLU A C 1
ATOM 822 O O . GLU A 1 104 ? -6.074 36.312 15.406 1.00 87.25 104 GLU A O 1
ATOM 827 N N . ALA A 1 105 ? -3.945 35.764 15.853 1.00 80.31 105 ALA A N 1
ATOM 828 C CA . ALA A 1 105 ? -3.996 34.483 15.155 1.00 80.31 105 ALA A CA 1
ATOM 829 C C . ALA A 1 105 ? -5.048 33.538 15.759 1.00 80.31 105 ALA A C 1
ATOM 831 O O . ALA A 1 105 ? -5.785 32.879 15.028 1.00 80.31 105 ALA A O 1
ATOM 832 N N . ARG A 1 106 ? -5.159 33.477 17.093 1.00 81.44 106 ARG A N 1
ATOM 833 C CA . ARG A 1 106 ? -6.192 32.675 17.762 1.00 81.44 106 ARG A CA 1
ATOM 834 C C . ARG A 1 106 ? -7.596 33.194 17.451 1.00 81.44 106 ARG A C 1
ATOM 836 O O . ARG A 1 106 ? -8.475 32.393 17.150 1.00 81.44 106 ARG A O 1
ATOM 843 N N . ASP A 1 107 ? -7.815 34.500 17.521 1.00 86.75 107 ASP A N 1
ATOM 844 C CA . ASP A 1 107 ? -9.135 35.091 17.298 1.00 86.75 107 ASP A CA 1
ATOM 845 C C . ASP A 1 107 ? -9.550 34.964 15.812 1.00 86.75 107 ASP A C 1
ATOM 847 O O . ASP A 1 107 ? -10.701 34.632 15.506 1.00 86.75 107 ASP A O 1
ATOM 851 N N . ALA A 1 108 ? -8.596 35.059 14.879 1.00 84.88 108 ALA A N 1
ATOM 852 C CA . ALA A 1 108 ? -8.800 34.710 13.471 1.00 84.88 108 ALA A CA 1
ATOM 853 C C . ALA A 1 108 ? -9.172 33.226 13.283 1.00 84.88 108 ALA A C 1
ATOM 855 O O . ALA A 1 108 ? -10.077 32.903 12.515 1.00 84.88 108 ALA A O 1
ATOM 856 N N . LEU A 1 109 ? -8.540 32.307 14.025 1.00 81.75 109 LEU A N 1
ATOM 857 C CA . LEU A 1 109 ? -8.907 30.887 13.992 1.00 81.75 109 LEU A CA 1
ATOM 858 C C . LEU A 1 109 ? -10.329 30.654 14.515 1.00 81.75 109 LEU A C 1
ATOM 860 O O . LEU A 1 109 ? -11.081 29.929 13.865 1.00 81.75 109 LEU A O 1
ATOM 864 N N . THR A 1 110 ? -10.726 31.303 15.619 1.00 87.00 110 THR A N 1
ATOM 865 C CA . THR A 1 110 ? -12.077 31.149 16.203 1.00 87.00 110 THR A CA 1
ATOM 866 C C . THR A 1 110 ? -13.205 31.583 15.263 1.00 87.00 110 THR A C 1
ATOM 868 O O . THR A 1 110 ? -14.301 31.036 15.342 1.00 87.00 110 THR A O 1
ATOM 871 N N . THR A 1 111 ? -12.948 32.541 14.367 1.00 87.69 111 THR A N 1
ATOM 872 C CA . THR A 1 111 ? -13.940 33.067 13.409 1.00 87.69 111 THR A CA 1
ATOM 873 C C . THR A 1 111 ? -13.918 32.354 12.054 1.00 87.69 111 THR A C 1
ATOM 875 O O . THR A 1 111 ? -14.830 32.528 11.248 1.00 87.69 111 THR A O 1
ATOM 878 N N . SER A 1 112 ? -12.900 31.533 11.800 1.00 86.81 112 SER A N 1
ATOM 879 C CA . SER A 1 112 ? -12.739 30.772 10.560 1.00 86.81 112 SER A CA 1
ATOM 880 C C . SER A 1 112 ? -13.389 29.381 10.625 1.00 86.81 112 SER A C 1
ATOM 882 O O . SER A 1 112 ? -13.824 28.920 11.681 1.00 86.81 112 SER A O 1
ATOM 884 N N . ALA A 1 113 ? -13.366 28.649 9.505 1.00 82.94 113 ALA A N 1
ATOM 885 C CA . ALA A 1 113 ? -13.741 27.229 9.453 1.00 82.94 113 ALA A CA 1
ATOM 886 C C . ALA A 1 113 ? -12.870 26.323 10.358 1.00 82.94 113 ALA A C 1
ATOM 888 O O . ALA A 1 113 ? -13.219 25.172 10.597 1.00 82.94 113 ALA A O 1
ATOM 889 N N . LEU A 1 114 ? -11.757 26.846 10.890 1.00 82.94 114 LEU A N 1
ATOM 890 C CA . LEU A 1 114 ? -10.853 26.175 11.827 1.00 82.94 114 LEU A CA 1
ATOM 891 C C . LEU A 1 114 ? -11.194 26.414 13.305 1.00 82.94 114 LEU A C 1
ATOM 893 O O . LEU A 1 114 ? -10.373 26.119 14.178 1.00 82.94 114 LEU A O 1
ATOM 897 N N . SER A 1 115 ? -12.385 26.926 13.615 1.00 86.56 115 SER A N 1
ATOM 898 C CA . SER A 1 115 ? -12.811 27.195 14.995 1.00 86.56 115 SER A CA 1
ATOM 899 C C . SER A 1 115 ? -12.717 25.961 15.906 1.00 86.56 115 SER A C 1
ATOM 901 O O . SER A 1 115 ? -12.378 26.093 17.086 1.00 86.56 115 SER A O 1
ATOM 903 N N . PHE A 1 116 ? -12.874 24.753 15.349 1.00 85.06 116 PHE A N 1
ATOM 904 C CA . PHE A 1 116 ? -12.709 23.477 16.057 1.00 85.06 116 PHE A CA 1
ATOM 905 C C . PHE A 1 116 ? -11.298 23.254 16.636 1.00 85.06 116 PHE A C 1
ATOM 907 O O . PHE A 1 116 ? -11.144 22.464 17.561 1.00 85.06 116 PHE A O 1
ATOM 914 N N . LEU A 1 117 ? -10.259 23.949 16.148 1.00 82.44 117 LEU A N 1
ATOM 915 C CA . LEU A 1 117 ? -8.908 23.893 16.734 1.00 82.44 117 LEU A CA 1
ATOM 916 C C . LEU A 1 117 ? -8.803 24.670 18.052 1.00 82.44 117 LEU A C 1
ATOM 918 O O . LEU A 1 117 ? -7.897 24.426 18.852 1.00 82.44 117 LEU A O 1
ATOM 922 N N . THR A 1 118 ? -9.702 25.633 18.253 1.00 84.62 118 THR A N 1
ATOM 923 C CA . THR A 1 118 ? -9.773 26.469 19.458 1.00 84.62 118 THR A CA 1
ATOM 924 C C . THR A 1 118 ? -10.884 26.043 20.413 1.00 84.62 118 THR A C 1
ATOM 926 O O . THR A 1 118 ? -10.844 26.411 21.590 1.00 84.62 118 THR A O 1
ATOM 929 N N . ASP A 1 119 ? -11.850 25.261 19.927 1.00 84.38 119 ASP A N 1
ATOM 930 C CA . ASP A 1 119 ? -12.905 24.698 20.756 1.00 84.38 119 ASP A CA 1
ATOM 931 C C . ASP A 1 119 ? -12.348 23.611 21.698 1.00 84.38 119 ASP A C 1
ATOM 933 O O . ASP A 1 119 ? -11.360 22.932 21.419 1.00 84.38 119 ASP A O 1
ATOM 937 N N . LYS A 1 120 ? -12.972 23.467 22.868 1.00 84.88 120 LYS A N 1
ATOM 938 C CA . LYS A 1 120 ? -12.639 22.434 23.859 1.00 84.88 120 LYS A CA 1
ATOM 939 C C . LYS A 1 120 ? -13.240 21.076 23.495 1.00 84.88 120 LYS A C 1
ATOM 941 O O . LYS A 1 120 ? -12.878 20.074 24.115 1.00 84.88 120 LYS A O 1
ATOM 946 N N . SER A 1 121 ? -14.173 21.057 22.547 1.00 81.00 121 SER A N 1
ATOM 947 C CA . SER A 1 121 ? -14.802 19.847 22.033 1.00 81.00 121 SER A CA 1
ATOM 948 C C . SER A 1 121 ? -13.770 18.953 21.331 1.00 81.00 121 SER A C 1
ATOM 950 O O . SER A 1 121 ? -12.856 19.459 20.677 1.00 81.00 121 SER A O 1
ATOM 952 N N . PRO A 1 122 ? -13.872 17.617 21.455 1.00 82.88 122 PRO A N 1
ATOM 953 C CA . PRO A 1 122 ? -13.062 16.706 20.655 1.00 82.88 122 PRO A CA 1
ATOM 954 C C . PRO A 1 122 ? -13.256 16.986 19.160 1.00 82.88 122 PRO A C 1
ATOM 956 O O . PRO A 1 122 ? -14.372 17.265 18.727 1.00 82.88 122 PRO A O 1
ATOM 959 N N . ILE A 1 123 ? -12.181 16.881 18.374 1.00 85.38 123 ILE A N 1
ATOM 960 C CA . ILE A 1 123 ? -12.267 16.983 16.912 1.00 85.38 123 ILE A CA 1
ATOM 961 C C . ILE A 1 123 ? -13.168 15.852 16.414 1.00 85.38 123 ILE A C 1
ATOM 963 O O . ILE A 1 123 ? -12.898 14.688 16.713 1.00 85.38 123 ILE A O 1
ATOM 967 N N . GLN A 1 124 ? -14.212 16.210 15.671 1.00 89.19 124 GLN A N 1
ATOM 968 C CA . GLN A 1 124 ? -15.136 15.253 15.067 1.00 89.19 124 GLN A CA 1
ATOM 969 C C . GLN A 1 124 ? -14.701 14.883 13.649 1.00 89.19 124 GLN A C 1
ATOM 971 O O . GLN A 1 124 ? -14.053 15.684 12.969 1.00 89.19 124 GLN A O 1
ATOM 976 N N . SER A 1 125 ? -15.111 13.713 13.159 1.00 88.94 125 SER A N 1
ATOM 977 C CA . SER A 1 125 ? -14.848 13.289 11.769 1.00 88.94 125 SER A CA 1
ATOM 978 C C . SER A 1 125 ? -15.395 14.267 10.709 1.00 88.94 125 SER A C 1
ATOM 980 O O . SER A 1 125 ? -14.810 14.445 9.630 1.00 88.94 125 SER A O 1
ATOM 982 N N . THR A 1 126 ? -16.479 14.964 11.056 1.00 88.56 126 THR A N 1
ATOM 983 C CA . THR A 1 126 ? -17.185 15.965 10.243 1.00 88.56 126 THR A CA 1
ATOM 984 C C . THR A 1 126 ? -16.492 17.328 10.196 1.00 88.56 126 THR A C 1
ATOM 986 O O . THR A 1 126 ? -16.878 18.180 9.395 1.00 88.56 126 THR A O 1
ATOM 989 N N . SER A 1 127 ? -15.455 17.547 11.013 1.00 89.00 127 SER A N 1
ATOM 990 C CA . SER A 1 127 ? -14.684 18.792 10.998 1.00 89.00 127 SER A CA 1
ATOM 991 C C . SER A 1 127 ? -13.939 18.918 9.666 1.00 89.00 127 SER A C 1
ATOM 993 O O . SER A 1 127 ? -13.088 18.091 9.330 1.00 89.00 127 SER A O 1
ATOM 995 N N . GLN A 1 128 ? -14.276 19.941 8.879 1.00 81.75 128 GLN A N 1
ATOM 996 C CA . GLN A 1 128 ? -13.635 20.186 7.590 1.00 81.75 128 GLN A CA 1
ATOM 997 C C . GLN A 1 128 ? -12.248 20.786 7.819 1.00 81.75 128 GLN A C 1
ATOM 999 O O . GLN A 1 128 ? -12.111 21.921 8.277 1.00 81.75 128 GLN A O 1
ATOM 1004 N N . LEU A 1 129 ? -11.208 20.016 7.503 1.00 80.44 129 LEU A N 1
ATOM 1005 C CA . LEU A 1 129 ? -9.856 20.554 7.432 1.00 80.44 129 LEU A CA 1
ATOM 1006 C C . LEU A 1 129 ? -9.738 21.453 6.192 1.00 80.44 129 LEU A C 1
ATOM 1008 O O . LEU A 1 129 ? -10.374 21.169 5.173 1.00 80.44 129 LEU A O 1
ATOM 1012 N N . PRO A 1 130 ? -8.929 22.523 6.244 1.00 80.94 130 PRO A N 1
ATOM 1013 C CA . PRO A 1 130 ? -8.647 23.323 5.068 1.00 80.94 130 PRO A CA 1
ATOM 1014 C C . PRO A 1 130 ? -8.021 22.408 4.025 1.00 80.94 130 PRO A C 1
ATOM 1016 O O . PRO A 1 130 ? -7.097 21.656 4.338 1.00 80.94 130 PRO A O 1
ATOM 1019 N N . SER A 1 131 ? -8.505 22.484 2.788 1.00 78.44 131 SER A N 1
ATOM 1020 C CA . SER A 1 131 ? -7.811 21.841 1.679 1.00 78.44 131 SER A CA 1
ATOM 1021 C C . SER A 1 131 ? -6.405 22.425 1.613 1.00 78.44 131 SER A C 1
ATOM 1023 O O . SER A 1 131 ? -6.243 23.638 1.457 1.00 78.44 131 SER A O 1
ATOM 1025 N N . PHE A 1 132 ? -5.384 21.582 1.749 1.00 78.62 132 PHE A N 1
ATOM 1026 C CA . PHE A 1 132 ? -4.009 22.023 1.580 1.00 78.62 132 PHE A CA 1
ATOM 1027 C C . PHE A 1 132 ? -3.813 22.393 0.110 1.00 78.62 132 PHE A C 1
ATOM 1029 O O . PHE A 1 132 ? -3.701 21.527 -0.753 1.00 78.62 132 PHE A O 1
ATOM 1036 N N . ALA A 1 133 ? -3.816 23.689 -0.197 1.00 78.94 133 ALA A N 1
ATOM 1037 C CA . ALA A 1 133 ? -3.451 24.148 -1.525 1.00 78.94 133 ALA A CA 1
ATOM 1038 C C . ALA A 1 133 ? -1.961 23.855 -1.724 1.00 78.94 133 ALA A C 1
ATOM 1040 O O . ALA A 1 133 ? -1.112 24.390 -1.006 1.00 78.94 133 ALA A O 1
ATOM 1041 N N . HIS A 1 134 ? -1.633 22.986 -2.679 1.00 75.81 134 HIS A N 1
ATOM 1042 C CA . HIS A 1 134 ? -0.241 22.779 -3.046 1.00 75.81 134 HIS A CA 1
ATOM 1043 C C . HIS A 1 134 ? 0.328 24.102 -3.564 1.00 75.81 134 HIS A C 1
ATOM 1045 O O . HIS A 1 134 ? -0.338 24.767 -4.367 1.00 75.81 134 HIS A O 1
ATOM 1051 N N . PRO A 1 135 ? 1.545 24.498 -3.145 1.00 74.56 135 PRO A N 1
ATOM 1052 C CA . PRO A 1 135 ? 2.185 25.655 -3.738 1.00 74.56 135 PRO A CA 1
ATOM 1053 C C . PRO A 1 135 ? 2.241 25.430 -5.257 1.00 74.56 135 PRO A C 1
ATOM 1055 O O . PRO A 1 135 ? 2.653 24.337 -5.693 1.00 74.56 135 PRO A O 1
ATOM 1058 N N . PRO A 1 136 ? 1.783 26.410 -6.062 1.00 77.56 136 PRO A N 1
ATOM 1059 C CA . PRO A 1 136 ? 1.774 26.270 -7.508 1.00 77.56 136 PRO A CA 1
ATOM 1060 C C . PRO A 1 136 ? 3.178 25.887 -7.963 1.00 77.56 136 PRO A C 1
ATOM 1062 O O . PRO A 1 136 ? 4.171 26.351 -7.399 1.00 77.56 136 PRO A O 1
ATOM 1065 N N . VAL A 1 137 ? 3.273 24.993 -8.952 1.00 75.88 137 VAL A N 1
ATOM 1066 C CA . VAL A 1 137 ? 4.562 24.736 -9.604 1.00 75.88 137 VAL A CA 1
ATOM 1067 C C . VAL A 1 137 ? 5.047 26.089 -10.093 1.00 75.88 137 VAL A C 1
ATOM 1069 O O . VAL A 1 137 ? 4.314 26.697 -10.878 1.00 75.88 137 VAL A O 1
ATOM 1072 N N . PRO A 1 138 ? 6.195 26.607 -9.606 1.00 72.88 138 PRO A N 1
ATOM 1073 C CA . PRO A 1 138 ? 6.722 27.820 -10.190 1.00 72.88 138 PRO A CA 1
ATOM 1074 C C . PRO A 1 138 ? 6.849 27.527 -11.676 1.00 72.88 138 PRO A C 1
ATOM 1076 O O . PRO A 1 138 ? 7.430 26.508 -12.067 1.00 72.88 138 PRO A O 1
ATOM 1079 N N . ALA A 1 139 ? 6.208 28.363 -12.492 1.00 76.00 139 ALA A N 1
ATOM 1080 C CA . ALA A 1 139 ? 6.369 28.253 -13.925 1.00 76.00 139 ALA A CA 1
ATOM 1081 C C . ALA A 1 139 ? 7.878 28.261 -14.209 1.00 76.00 139 ALA A C 1
ATOM 1083 O O . ALA A 1 139 ? 8.610 28.979 -13.512 1.00 76.00 139 ALA A O 1
ATOM 1084 N N . PRO A 1 140 ? 8.361 27.454 -15.171 1.00 69.44 140 PRO A N 1
ATOM 1085 C CA . PRO A 1 140 ? 9.756 27.541 -15.573 1.00 69.44 140 PRO A CA 1
ATOM 1086 C C . PRO A 1 140 ? 10.086 29.022 -15.800 1.00 69.44 140 PRO A C 1
ATOM 1088 O O . PRO A 1 140 ? 9.246 29.722 -16.382 1.00 69.44 140 PRO A O 1
ATOM 1091 N N . PRO A 1 141 ? 11.220 29.522 -15.271 1.00 64.88 141 PRO A N 1
ATOM 1092 C CA . PRO A 1 141 ? 11.543 30.938 -15.335 1.00 64.88 141 PRO A CA 1
ATOM 1093 C C . PRO A 1 141 ? 11.385 31.387 -16.781 1.00 64.88 141 PRO A C 1
ATOM 1095 O O . PRO A 1 141 ? 12.000 30.826 -17.690 1.00 64.88 141 PRO A O 1
ATOM 1098 N N . SER A 1 142 ? 10.470 32.330 -17.004 1.00 69.19 142 SER A N 1
ATOM 1099 C CA . SER A 1 142 ? 10.244 32.837 -18.348 1.00 69.19 142 SER A CA 1
ATOM 1100 C C . SER A 1 142 ? 11.561 33.420 -18.842 1.00 69.19 142 SER A C 1
ATOM 1102 O O . SER A 1 142 ? 12.209 34.182 -18.121 1.00 69.19 142 SER A O 1
ATOM 1104 N N . MET A 1 143 ? 11.951 33.075 -20.071 1.00 63.28 143 MET A N 1
ATOM 1105 C CA . MET A 1 143 ? 13.182 33.557 -20.713 1.00 63.28 143 MET A CA 1
ATOM 1106 C C . MET A 1 143 ? 13.289 35.096 -20.721 1.00 63.28 143 MET A C 1
ATOM 1108 O O . MET A 1 143 ? 14.365 35.632 -20.958 1.00 63.28 143 MET A O 1
ATOM 1112 N N . SER A 1 144 ? 12.196 35.815 -20.443 1.00 64.06 144 SER A N 1
ATOM 1113 C CA . SER A 1 144 ? 12.141 37.271 -20.287 1.00 64.06 144 SER A CA 1
ATOM 1114 C C . SER A 1 144 ? 12.804 37.819 -19.014 1.00 64.06 144 SER A C 1
ATOM 1116 O O . SER A 1 144 ? 13.115 39.007 -18.981 1.00 64.06 144 SER A O 1
ATOM 1118 N N . HIS A 1 145 ? 13.019 36.994 -17.982 1.00 54.53 145 HIS A N 1
ATOM 1119 C CA . HIS A 1 145 ? 13.704 37.385 -16.740 1.00 54.53 145 HIS A CA 1
ATOM 1120 C C . HIS A 1 145 ? 15.177 36.994 -16.703 1.00 54.53 145 HIS A C 1
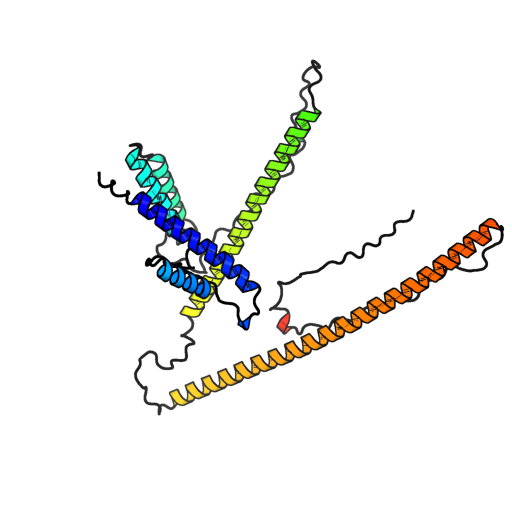ATOM 1122 O O . HIS A 1 145 ? 15.863 37.339 -15.740 1.00 54.53 145 HIS A O 1
ATOM 1128 N N . LEU A 1 146 ? 15.682 36.316 -17.741 1.00 57.62 146 LEU A N 1
ATOM 1129 C CA . LEU A 1 146 ? 17.124 36.276 -17.937 1.00 57.62 146 LEU A CA 1
ATOM 1130 C C . LEU A 1 146 ? 17.589 37.731 -17.978 1.00 57.62 146 LEU A C 1
ATOM 1132 O O . LEU A 1 146 ? 16.965 38.516 -18.705 1.00 57.62 146 LEU A O 1
ATOM 1136 N N . PRO A 1 147 ? 18.597 38.122 -17.176 1.00 57.16 147 PRO A N 1
ATOM 1137 C CA . PRO A 1 147 ? 19.097 39.482 -17.190 1.00 57.16 147 PRO A CA 1
ATOM 1138 C C . PRO A 1 147 ? 19.361 39.813 -18.649 1.00 57.16 147 PRO A C 1
ATOM 1140 O O . PRO A 1 147 ? 20.189 39.162 -19.290 1.00 57.16 147 PRO A O 1
ATOM 1143 N N . SER A 1 148 ? 18.560 40.738 -19.203 1.00 55.34 148 SER A N 1
ATOM 1144 C CA . SER A 1 148 ? 18.781 41.267 -20.545 1.00 55.34 148 SER A CA 1
ATOM 1145 C C . SER A 1 148 ? 20.255 41.553 -20.585 1.00 55.34 148 SER A C 1
ATOM 1147 O O . SER A 1 148 ? 20.690 42.343 -19.751 1.00 55.34 148 SER A O 1
ATOM 1149 N N . ARG A 1 149 ? 20.981 40.819 -21.441 1.00 54.78 149 ARG A N 1
ATOM 1150 C CA . ARG A 1 149 ? 22.432 40.854 -21.613 1.00 54.78 149 ARG A CA 1
ATOM 1151 C C . ARG A 1 149 ? 22.810 42.296 -21.903 1.00 54.78 149 ARG A C 1
ATOM 1153 O O . ARG A 1 149 ? 22.948 42.705 -23.054 1.00 54.78 149 ARG A O 1
ATOM 1160 N N . SER A 1 150 ? 22.854 43.099 -20.852 1.00 49.44 150 SER A N 1
ATOM 1161 C CA . SER A 1 150 ? 23.279 44.469 -20.876 1.00 49.44 150 SER A CA 1
ATOM 1162 C C . SER A 1 150 ? 24.703 44.346 -21.346 1.00 49.44 150 SER A C 1
ATOM 1164 O O . SER A 1 150 ? 25.463 43.497 -20.885 1.00 49.44 150 SER A O 1
ATOM 1166 N N . GLN A 1 151 ? 24.987 45.082 -22.405 1.00 54.25 151 GLN A N 1
ATOM 1167 C CA . GLN A 1 151 ? 26.245 45.064 -23.118 1.00 54.25 151 GLN A CA 1
ATOM 1168 C C . GLN A 1 151 ? 27.329 45.615 -22.184 1.00 54.25 151 GLN A C 1
ATOM 1170 O O . GLN A 1 151 ? 27.764 46.755 -22.320 1.00 54.25 151 GLN A O 1
ATOM 1175 N N . THR A 1 152 ? 27.730 44.852 -21.171 1.00 51.78 152 THR A N 1
ATOM 1176 C CA . THR A 1 152 ? 28.898 45.153 -20.366 1.00 51.78 152 THR A CA 1
ATOM 1177 C C . THR A 1 152 ? 30.094 44.873 -21.255 1.00 51.78 152 THR A C 1
ATOM 1179 O O . THR A 1 152 ? 30.394 43.743 -21.633 1.00 51.78 152 THR A O 1
ATOM 1182 N N . SER A 1 153 ? 30.672 45.991 -21.678 1.00 49.91 153 SER A N 1
ATOM 1183 C CA . SER A 1 153 ? 31.901 46.154 -22.433 1.00 49.91 153 SER A CA 1
ATOM 1184 C C . SER A 1 153 ? 32.920 45.037 -22.196 1.00 49.91 153 SER A C 1
ATOM 1186 O O . SER A 1 153 ? 33.204 44.653 -21.063 1.00 49.91 153 SER A O 1
ATOM 1188 N N . MET A 1 154 ? 33.476 44.552 -23.303 1.00 49.62 154 MET A N 1
ATOM 1189 C CA . MET A 1 154 ? 34.476 43.495 -23.408 1.00 49.62 154 MET A CA 1
ATOM 1190 C C . MET A 1 154 ? 35.785 43.816 -22.675 1.00 49.62 154 MET A C 1
ATOM 1192 O O . MET A 1 154 ? 36.784 44.171 -23.300 1.00 49.62 154 MET A O 1
ATOM 1196 N N . THR A 1 155 ? 35.829 43.638 -21.360 1.00 55.06 155 THR A N 1
ATOM 1197 C CA . THR A 1 155 ? 37.096 43.623 -20.625 1.00 55.06 155 THR A CA 1
ATOM 1198 C C . THR A 1 155 ? 37.114 42.462 -19.636 1.00 55.06 155 THR A C 1
ATOM 1200 O O . THR A 1 155 ? 36.448 42.519 -18.609 1.00 55.06 155 THR A O 1
ATOM 1203 N N . ALA A 1 156 ? 37.932 41.460 -19.980 1.00 62.66 156 ALA A N 1
ATOM 1204 C CA . ALA A 1 156 ? 38.213 40.174 -19.327 1.00 62.66 156 ALA A CA 1
ATOM 1205 C C . ALA A 1 156 ? 37.275 38.996 -19.702 1.00 62.66 156 ALA A C 1
ATOM 1207 O O . ALA A 1 156 ? 36.055 39.148 -19.678 1.00 62.66 156 ALA A O 1
ATOM 1208 N N . PRO A 1 157 ? 37.832 37.813 -20.050 1.00 65.81 157 PRO A N 1
ATOM 1209 C CA . PRO A 1 157 ? 37.070 36.578 -20.210 1.00 65.81 157 PRO A CA 1
ATOM 1210 C C . PRO A 1 157 ? 36.587 36.128 -18.829 1.00 65.81 157 PRO A C 1
ATOM 1212 O O . PRO A 1 157 ? 37.294 35.441 -18.097 1.00 65.81 157 PRO A O 1
ATOM 1215 N N . VAL A 1 158 ? 35.408 36.602 -18.440 1.00 64.75 158 VAL A N 1
ATOM 1216 C CA . VAL A 1 158 ? 34.690 36.076 -17.280 1.00 64.75 158 VAL A CA 1
ATOM 1217 C C . VAL A 1 158 ? 34.277 34.642 -17.608 1.00 64.75 158 VAL A C 1
ATOM 1219 O O . VAL A 1 158 ? 33.823 34.360 -18.718 1.00 64.75 158 VAL A O 1
ATOM 1222 N N . ASP A 1 159 ? 34.496 33.745 -16.653 1.00 79.19 159 ASP A N 1
ATOM 1223 C CA . ASP A 1 159 ? 34.245 32.308 -16.738 1.00 79.19 159 ASP A CA 1
ATOM 1224 C C . ASP A 1 159 ? 32.730 32.017 -16.754 1.00 79.19 159 ASP A C 1
ATOM 1226 O O . ASP A 1 159 ? 32.127 31.642 -15.749 1.00 79.19 159 ASP A O 1
ATOM 1230 N N . LEU A 1 160 ? 32.087 32.286 -17.897 1.00 81.62 160 LEU A N 1
ATOM 1231 C CA . LEU A 1 160 ? 30.637 32.158 -18.108 1.00 81.62 160 LEU A CA 1
ATOM 1232 C C . LEU A 1 160 ? 30.119 30.739 -17.831 1.00 81.62 160 LEU A C 1
ATOM 1234 O O . LEU A 1 160 ? 28.971 30.571 -17.425 1.00 81.62 160 LEU A O 1
ATOM 1238 N N . GLU A 1 161 ? 30.957 29.723 -18.035 1.00 84.06 161 GLU A N 1
ATOM 1239 C CA . GLU A 1 161 ? 30.614 28.327 -17.753 1.00 84.06 161 GLU A CA 1
ATOM 1240 C C . GLU A 1 161 ? 30.425 28.096 -16.248 1.00 84.06 161 GLU A C 1
ATOM 1242 O O . GLU A 1 161 ? 29.500 27.392 -15.838 1.00 84.06 161 GLU A O 1
ATOM 1247 N N . GLY A 1 162 ? 31.247 28.748 -15.420 1.00 87.25 162 GLY A N 1
ATOM 1248 C CA . GLY A 1 162 ? 31.114 28.712 -13.967 1.00 87.25 162 GLY A CA 1
ATOM 1249 C C . GLY A 1 162 ? 29.799 29.326 -13.485 1.00 87.25 162 GLY A C 1
ATOM 1250 O O . GLY A 1 162 ? 29.122 28.735 -12.646 1.00 87.25 162 GLY A O 1
ATOM 1251 N N . GLU A 1 163 ? 29.399 30.470 -14.046 1.00 84.38 163 GLU A N 1
ATOM 1252 C CA . GLU A 1 163 ? 28.156 31.152 -13.660 1.00 84.38 163 GLU A CA 1
ATOM 1253 C C . GLU A 1 163 ? 26.909 30.348 -14.063 1.00 84.38 163 GLU A C 1
ATOM 1255 O O . GLU A 1 163 ? 26.002 30.166 -13.247 1.00 84.38 163 GLU A O 1
ATOM 1260 N N . ILE A 1 164 ? 26.891 29.775 -15.275 1.00 84.06 164 ILE A N 1
ATOM 1261 C CA . ILE A 1 164 ? 25.801 28.891 -15.727 1.00 84.06 164 ILE A CA 1
ATOM 1262 C C . ILE A 1 164 ? 25.647 27.712 -14.767 1.00 84.06 164 ILE A C 1
ATOM 1264 O O . ILE A 1 164 ? 24.541 27.450 -14.296 1.00 84.06 164 ILE A O 1
ATOM 1268 N N . LYS A 1 165 ? 26.759 27.060 -14.413 1.00 89.06 165 LYS A N 1
ATOM 1269 C CA . LYS A 1 165 ? 26.734 25.921 -13.498 1.00 89.06 165 LYS A CA 1
ATOM 1270 C C . LYS A 1 165 ? 26.196 26.298 -12.116 1.00 89.06 165 LYS A C 1
ATOM 1272 O O . LYS A 1 165 ? 25.387 25.564 -11.562 1.00 89.06 165 LYS A O 1
ATOM 1277 N N . THR A 1 166 ? 26.578 27.460 -11.575 1.00 85.69 166 THR A N 1
ATOM 1278 C CA . THR A 1 166 ? 26.042 27.913 -10.278 1.00 85.69 166 THR A CA 1
ATOM 1279 C C . THR A 1 166 ? 24.532 28.146 -10.314 1.00 85.69 166 THR A C 1
ATOM 1281 O O . THR A 1 166 ? 23.837 27.751 -9.381 1.00 85.69 166 THR A O 1
ATOM 1284 N N . VAL A 1 167 ? 24.002 28.717 -11.402 1.00 85.00 167 VAL A N 1
ATOM 1285 C CA . VAL A 1 167 ? 22.554 28.921 -11.568 1.00 85.00 167 VAL A CA 1
ATOM 1286 C C . VAL A 1 167 ? 21.820 27.586 -11.722 1.00 85.00 167 VAL A C 1
ATOM 1288 O O . VAL A 1 167 ? 20.736 27.414 -11.163 1.00 85.00 167 VAL A O 1
ATOM 1291 N N . GLU A 1 168 ? 22.392 26.627 -12.453 1.00 87.06 168 GLU A N 1
ATOM 1292 C CA . GLU A 1 168 ? 21.830 25.277 -12.584 1.00 87.06 168 GLU A CA 1
ATOM 1293 C C . GLU A 1 168 ? 21.760 24.557 -11.229 1.00 87.06 168 GLU A C 1
ATOM 1295 O O . GLU A 1 168 ? 20.694 24.046 -10.869 1.00 87.06 168 GLU A O 1
ATOM 1300 N N . ASP A 1 169 ? 22.844 24.602 -10.447 1.00 88.31 169 ASP A N 1
ATOM 1301 C CA . ASP A 1 169 ? 22.915 24.016 -9.104 1.00 88.31 169 ASP A CA 1
ATOM 1302 C C . ASP A 1 169 ? 21.880 24.659 -8.154 1.00 88.31 169 ASP A C 1
ATOM 1304 O O . ASP A 1 169 ? 21.194 23.961 -7.400 1.00 88.31 169 ASP A O 1
ATOM 1308 N N . GLU A 1 170 ? 21.710 25.987 -8.199 1.00 86.31 170 GLU A N 1
ATOM 1309 C CA . GLU A 1 170 ? 20.684 26.692 -7.418 1.00 86.31 170 GLU A CA 1
ATOM 1310 C C . GLU A 1 170 ? 19.264 26.266 -7.822 1.00 86.31 170 GLU A C 1
ATOM 1312 O O . GLU A 1 170 ? 18.427 25.977 -6.961 1.00 86.31 170 GLU A O 1
ATOM 1317 N N . LEU A 1 171 ? 18.975 26.172 -9.125 1.00 86.00 171 LEU A N 1
ATOM 1318 C CA . LEU A 1 171 ? 17.672 25.725 -9.624 1.00 86.00 171 LEU A CA 1
ATOM 1319 C C . LEU A 1 171 ? 17.357 24.283 -9.207 1.00 86.00 171 LEU A C 1
ATOM 1321 O O . LEU A 1 171 ? 16.207 23.981 -8.869 1.00 86.00 171 LEU A O 1
ATOM 1325 N N . GLU A 1 172 ? 18.347 23.392 -9.204 1.00 87.25 172 GLU A N 1
ATOM 1326 C CA . GLU A 1 172 ? 18.180 22.015 -8.737 1.00 87.25 172 GLU A CA 1
ATOM 1327 C C . GLU A 1 172 ? 17.887 21.952 -7.229 1.00 87.25 172 GLU A C 1
ATOM 1329 O O . GLU A 1 172 ? 16.981 21.224 -6.797 1.00 87.25 172 GLU A O 1
ATOM 1334 N N . GLN A 1 173 ? 18.559 22.783 -6.426 1.00 86.75 173 GLN A N 1
ATOM 1335 C CA . GLN A 1 173 ? 18.257 22.922 -4.999 1.00 86.75 173 GLN A CA 1
ATOM 1336 C C . GLN A 1 173 ? 16.821 23.416 -4.772 1.00 86.75 173 GLN A C 1
ATOM 1338 O O . GLN A 1 173 ? 16.085 22.819 -3.980 1.00 86.75 173 GLN A O 1
ATOM 1343 N N . TYR A 1 174 ? 16.371 24.438 -5.509 1.00 84.88 174 TYR A N 1
ATOM 1344 C CA . TYR A 1 174 ? 14.990 24.929 -5.421 1.00 84.88 174 TYR A CA 1
ATOM 1345 C C . TYR A 1 174 ? 13.963 23.858 -5.801 1.00 84.88 174 TYR A C 1
ATOM 1347 O O . TYR A 1 174 ? 12.975 23.669 -5.085 1.00 84.88 174 TYR A O 1
ATOM 1355 N N . ARG A 1 175 ? 14.194 23.115 -6.892 1.00 84.75 175 ARG A N 1
ATOM 1356 C CA . ARG A 1 175 ? 13.329 21.993 -7.303 1.00 84.75 175 ARG A CA 1
ATOM 1357 C C . ARG A 1 175 ? 13.236 20.936 -6.208 1.00 84.75 175 ARG A C 1
ATOM 1359 O O . ARG A 1 175 ? 12.139 20.470 -5.897 1.00 84.75 175 ARG A O 1
ATOM 1366 N N . THR A 1 176 ? 14.367 20.601 -5.595 1.00 85.12 176 THR A N 1
ATOM 1367 C CA . THR A 1 176 ? 14.437 19.629 -4.501 1.00 85.12 176 THR A CA 1
ATOM 1368 C C . THR A 1 176 ? 13.619 20.089 -3.295 1.00 85.12 176 THR A C 1
ATOM 1370 O O . THR A 1 176 ? 12.793 19.325 -2.796 1.00 85.12 176 THR A O 1
ATOM 1373 N N . ILE A 1 177 ? 13.766 21.348 -2.870 1.00 85.38 177 ILE A N 1
ATOM 1374 C CA . ILE A 1 177 ? 13.012 21.916 -1.740 1.00 85.38 177 ILE A CA 1
ATOM 1375 C C . ILE A 1 177 ? 11.503 21.910 -2.020 1.00 85.38 177 ILE A C 1
ATOM 1377 O O . ILE A 1 177 ? 10.718 21.495 -1.167 1.00 85.38 177 ILE A O 1
ATOM 1381 N N . ILE A 1 178 ? 11.078 22.319 -3.219 1.00 83.44 178 ILE A N 1
ATOM 1382 C CA . ILE A 1 178 ? 9.654 22.342 -3.592 1.00 83.44 178 ILE A CA 1
ATOM 1383 C C . ILE A 1 178 ? 9.070 20.928 -3.608 1.00 83.44 178 ILE A C 1
ATOM 1385 O O . ILE A 1 178 ? 7.975 20.702 -3.089 1.00 83.44 178 ILE A O 1
ATOM 1389 N N . ASN A 1 179 ? 9.798 19.959 -4.162 1.00 81.31 179 ASN A N 1
ATOM 1390 C CA . ASN A 1 179 ? 9.362 18.565 -4.174 1.00 81.31 179 ASN A CA 1
ATOM 1391 C C . ASN A 1 179 ? 9.263 17.989 -2.756 1.00 81.31 179 ASN A C 1
ATOM 1393 O O . ASN A 1 179 ? 8.287 17.309 -2.445 1.00 81.31 179 ASN A O 1
ATOM 1397 N N . GLN A 1 180 ? 10.204 18.322 -1.868 1.00 83.25 180 GLN A N 1
ATOM 1398 C CA . GLN A 1 180 ? 10.132 17.947 -0.453 1.00 83.25 180 GLN A CA 1
ATOM 1399 C C . GLN A 1 180 ? 8.911 18.562 0.246 1.00 83.25 180 GLN A C 1
ATOM 1401 O O . GLN A 1 180 ? 8.198 17.858 0.961 1.00 83.25 180 GLN A O 1
ATOM 1406 N N . GLN A 1 181 ? 8.623 19.848 0.015 1.00 84.44 181 GLN A N 1
ATOM 1407 C CA . GLN A 1 181 ? 7.436 20.510 0.570 1.00 84.44 181 GLN A CA 1
ATOM 1408 C C . GLN A 1 181 ? 6.140 19.845 0.090 1.00 84.44 181 GLN A C 1
ATOM 1410 O O . GLN A 1 181 ? 5.233 19.616 0.889 1.00 84.44 181 GLN A O 1
ATOM 1415 N N . ARG A 1 182 ? 6.060 19.477 -1.193 1.00 82.19 182 ARG A N 1
ATOM 1416 C CA . ARG A 1 182 ? 4.906 18.757 -1.753 1.00 82.19 182 ARG A CA 1
ATOM 1417 C C . ARG A 1 182 ? 4.727 17.380 -1.150 1.00 82.19 182 ARG A C 1
ATOM 1419 O O . ARG A 1 182 ? 3.623 17.060 -0.724 1.00 82.19 182 ARG A O 1
ATOM 1426 N N . ALA A 1 183 ? 5.804 16.599 -1.088 1.00 80.25 183 ALA A N 1
ATOM 1427 C CA . ALA A 1 183 ? 5.783 15.279 -0.474 1.00 80.25 183 ALA A CA 1
ATOM 1428 C C . ALA A 1 183 ? 5.307 15.367 0.983 1.00 80.25 183 ALA A C 1
ATOM 1430 O O . ALA A 1 183 ? 4.452 14.595 1.404 1.00 80.25 183 ALA A O 1
ATOM 1431 N N . MET A 1 184 ? 5.786 16.362 1.736 1.00 86.69 184 MET A N 1
ATOM 1432 C CA . MET A 1 184 ? 5.350 16.592 3.111 1.00 86.69 184 MET A CA 1
ATOM 1433 C C . MET A 1 184 ? 3.855 16.931 3.209 1.00 86.69 184 MET A C 1
ATOM 1435 O O . MET A 1 184 ? 3.180 16.377 4.072 1.00 86.69 184 MET A O 1
ATOM 1439 N N . ILE A 1 185 ? 3.332 17.805 2.341 1.00 85.31 185 ILE A N 1
ATOM 1440 C CA . ILE A 1 185 ? 1.901 18.157 2.319 1.00 85.31 185 ILE A CA 1
ATOM 1441 C C . ILE A 1 185 ? 1.042 16.927 2.002 1.00 85.31 185 ILE A C 1
ATOM 1443 O O . ILE A 1 185 ? 0.059 16.695 2.696 1.00 85.31 185 ILE A O 1
ATOM 1447 N N . LEU A 1 186 ? 1.434 16.123 1.007 1.00 81.31 186 LEU A N 1
ATOM 1448 C CA . LEU A 1 186 ? 0.720 14.894 0.633 1.00 81.31 186 LEU A CA 1
ATOM 1449 C C . LEU A 1 186 ? 0.693 13.875 1.780 1.00 81.31 186 LEU A C 1
ATOM 1451 O O . LEU A 1 186 ? -0.348 13.312 2.098 1.00 81.31 186 LEU A O 1
ATOM 1455 N N . ILE A 1 187 ? 1.826 13.674 2.457 1.00 82.88 187 ILE A N 1
ATOM 1456 C CA . ILE A 1 187 ? 1.889 12.777 3.620 1.00 82.88 187 ILE A CA 1
ATOM 1457 C C . ILE A 1 187 ? 0.999 13.300 4.758 1.00 82.88 187 ILE A C 1
ATOM 1459 O O . ILE A 1 187 ? 0.353 12.517 5.454 1.00 82.88 187 ILE A O 1
ATOM 1463 N N . GLN A 1 188 ? 0.955 14.618 4.969 1.00 85.00 188 GLN A N 1
ATOM 1464 C CA . GLN A 1 188 ? 0.103 15.225 5.991 1.00 85.00 188 GLN A CA 1
ATOM 1465 C C . GLN A 1 188 ? -1.386 15.109 5.654 1.00 85.00 188 GLN A C 1
ATOM 1467 O O . GLN A 1 188 ? -2.166 14.810 6.559 1.00 85.00 188 GLN A O 1
ATOM 1472 N N . SER A 1 189 ? -1.785 15.305 4.393 1.00 82.44 189 SER A N 1
ATOM 1473 C CA . SER A 1 189 ? -3.182 15.149 3.975 1.00 82.44 189 SER A CA 1
ATOM 1474 C C . SER A 1 189 ? -3.652 13.708 4.152 1.00 82.44 189 SER A C 1
ATOM 1476 O O . SER A 1 189 ? -4.662 13.491 4.817 1.00 82.44 189 SER A O 1
ATOM 1478 N N . GLU A 1 190 ? -2.862 12.736 3.690 1.00 79.81 190 GLU A N 1
ATOM 1479 C CA . GLU A 1 190 ? -3.151 11.304 3.843 1.00 79.81 190 GLU A CA 1
ATOM 1480 C C . GLU A 1 190 ? -3.279 10.910 5.323 1.00 79.81 190 GLU A C 1
ATOM 1482 O O . GLU A 1 190 ? -4.219 10.235 5.747 1.00 79.81 190 GLU A O 1
ATOM 1487 N N . TYR A 1 191 ? -2.358 11.392 6.166 1.00 84.38 191 TYR A N 1
ATOM 1488 C CA . TYR A 1 191 ? -2.427 11.155 7.606 1.00 84.38 191 TYR A CA 1
ATOM 1489 C C . TYR A 1 191 ? -3.708 11.732 8.223 1.00 84.38 191 TYR A C 1
ATOM 1491 O O . TYR A 1 191 ? -4.362 11.073 9.036 1.00 84.38 191 TYR A O 1
ATOM 1499 N N . CYS A 1 192 ? -4.073 12.959 7.852 1.00 84.88 192 CYS A N 1
ATOM 1500 C CA . CYS A 1 192 ? -5.294 13.601 8.321 1.00 84.88 192 CYS A CA 1
ATOM 1501 C C . CYS A 1 192 ? -6.549 12.827 7.898 1.00 84.88 192 CYS A C 1
ATOM 1503 O O . CYS A 1 192 ? -7.441 12.645 8.727 1.00 84.88 192 CYS A O 1
ATOM 1505 N N . GLU A 1 193 ? -6.614 12.337 6.661 1.00 81.75 193 GLU A N 1
ATOM 1506 C CA . GLU A 1 193 ? -7.716 11.504 6.167 1.00 81.75 193 GLU A CA 1
ATOM 1507 C C . GLU A 1 193 ? -7.813 10.179 6.930 1.00 81.75 193 GLU A C 1
ATOM 1509 O O . GLU A 1 193 ? -8.878 9.841 7.453 1.00 81.75 193 GLU A O 1
ATOM 1514 N N . SER A 1 194 ? -6.689 9.487 7.133 1.00 77.81 194 SER A N 1
ATOM 1515 C CA . SER A 1 194 ? -6.644 8.262 7.941 1.00 77.81 194 SER A CA 1
ATOM 1516 C C . SER A 1 194 ? -7.149 8.485 9.373 1.00 77.81 194 SER A C 1
ATOM 1518 O O . SER A 1 194 ? -7.931 7.689 9.903 1.00 77.81 194 SER A O 1
ATOM 1520 N N . VAL A 1 195 ? -6.748 9.589 10.015 1.00 84.12 195 VAL A N 1
ATOM 1521 C CA . VAL A 1 195 ? -7.228 9.948 11.359 1.00 84.12 195 VAL A CA 1
ATOM 1522 C C . VAL A 1 195 ? -8.725 10.256 11.350 1.00 84.12 195 VAL A C 1
ATOM 1524 O O . VAL A 1 195 ? -9.425 9.837 12.272 1.00 84.12 195 VAL A O 1
ATOM 1527 N N . ARG A 1 196 ? -9.240 10.936 10.318 1.00 86.50 196 ARG A N 1
ATOM 1528 C CA . ARG A 1 196 ? -10.680 11.201 10.180 1.00 86.50 196 ARG A CA 1
ATOM 1529 C C . ARG A 1 196 ? -11.478 9.912 10.057 1.00 86.50 196 ARG A C 1
ATOM 1531 O O . ARG A 1 196 ? -12.452 9.768 10.786 1.00 86.50 196 ARG A O 1
ATOM 1538 N N . HIS A 1 197 ? -11.031 8.952 9.253 1.00 79.75 197 HIS A N 1
ATOM 1539 C CA . HIS A 1 197 ? -11.685 7.645 9.162 1.00 79.75 197 HIS A CA 1
ATOM 1540 C C . HIS A 1 197 ? -11.652 6.872 10.484 1.00 79.75 197 HIS A C 1
ATOM 1542 O O . HIS A 1 197 ? -12.625 6.216 10.850 1.00 79.75 197 HIS A O 1
ATOM 1548 N N . GLN A 1 198 ? -10.561 6.966 11.248 1.00 82.12 198 GLN A N 1
ATOM 1549 C CA . GLN A 1 198 ? -10.501 6.357 12.580 1.00 82.12 198 GLN A CA 1
ATOM 1550 C C . GLN A 1 198 ? -11.476 7.014 13.562 1.00 82.12 198 GLN A C 1
ATOM 1552 O O . GLN A 1 198 ? -12.096 6.309 14.360 1.00 82.12 198 GLN A O 1
ATOM 1557 N N . LEU A 1 199 ? -11.611 8.343 13.509 1.00 88.50 199 LEU A N 1
ATOM 1558 C CA . LEU A 1 199 ? -12.585 9.082 14.311 1.00 88.50 199 LEU A CA 1
ATOM 1559 C C . LEU A 1 199 ? -14.012 8.723 13.905 1.00 88.50 199 LEU A C 1
ATOM 1561 O O . LEU A 1 199 ? -14.799 8.373 14.772 1.00 88.50 199 LEU A O 1
ATOM 1565 N N . GLU A 1 200 ? -14.311 8.699 12.609 1.00 91.19 200 GLU A N 1
ATOM 1566 C CA . GLU A 1 200 ? -15.615 8.306 12.073 1.00 91.19 200 GLU A CA 1
ATOM 1567 C C . GLU A 1 200 ? -15.983 6.881 12.499 1.00 91.19 200 GLU A C 1
ATOM 1569 O O . GLU A 1 200 ? -17.077 6.628 12.994 1.00 91.19 200 GLU A O 1
ATOM 1574 N N . ALA A 1 201 ? -15.049 5.932 12.394 1.00 86.31 201 ALA A N 1
ATOM 1575 C CA . ALA A 1 201 ? -15.261 4.567 12.858 1.00 86.31 201 ALA A CA 1
ATOM 1576 C C . ALA A 1 201 ? -15.489 4.495 14.378 1.00 86.31 201 ALA A C 1
ATOM 1578 O O . ALA A 1 201 ? -16.271 3.664 14.846 1.00 86.31 201 ALA A O 1
ATOM 1579 N N . ALA A 1 202 ? -14.811 5.339 15.162 1.00 86.19 202 ALA A N 1
ATOM 1580 C CA . ALA A 1 202 ? -14.991 5.409 16.609 1.00 86.19 202 ALA A CA 1
ATOM 1581 C C . ALA A 1 202 ? -16.340 6.036 16.996 1.00 86.19 202 ALA A C 1
ATOM 1583 O O . ALA A 1 202 ? -17.003 5.507 17.887 1.00 86.19 202 ALA A O 1
ATOM 1584 N N . GLU A 1 203 ? -16.750 7.102 16.311 1.00 91.25 203 GLU A N 1
ATOM 1585 C CA . GLU A 1 203 ? -18.045 7.776 16.451 1.00 91.25 203 GLU A CA 1
ATOM 1586 C C . GLU A 1 203 ? -19.182 6.828 16.061 1.00 91.25 203 GLU A C 1
ATOM 1588 O O . GLU A 1 203 ? -20.030 6.517 16.892 1.00 91.25 203 GLU A O 1
ATOM 1593 N N . ASN A 1 204 ? -19.115 6.219 14.875 1.00 87.69 204 ASN A N 1
ATOM 1594 C CA . ASN A 1 204 ? -20.081 5.218 14.419 1.00 87.69 204 ASN A CA 1
ATOM 1595 C C . ASN A 1 204 ? -20.173 4.024 15.375 1.00 87.69 204 ASN A C 1
ATOM 1597 O O . ASN A 1 204 ? -21.246 3.464 15.582 1.00 87.69 204 ASN A O 1
ATOM 1601 N N . LYS A 1 205 ? -19.056 3.608 15.980 1.00 84.69 205 LYS A N 1
ATOM 1602 C CA . LYS A 1 205 ? -19.056 2.535 16.980 1.00 84.69 205 LYS A CA 1
ATOM 1603 C C . LYS A 1 205 ? -19.658 2.973 18.318 1.00 84.69 205 LYS A C 1
ATOM 1605 O O . LYS A 1 205 ? -20.183 2.115 19.026 1.00 84.69 205 LYS A O 1
ATOM 1610 N N . ALA A 1 206 ? -19.536 4.246 18.686 1.00 82.62 206 ALA A N 1
ATOM 1611 C CA . ALA A 1 206 ? -20.155 4.803 19.884 1.00 82.62 206 ALA A CA 1
ATOM 1612 C C . ALA A 1 206 ? -21.671 4.971 19.702 1.00 82.62 206 ALA A C 1
ATOM 1614 O O . ALA A 1 206 ? -22.422 4.666 20.628 1.00 82.62 206 ALA A O 1
ATOM 1615 N N . ASP A 1 207 ? -22.101 5.375 18.506 1.00 81.62 207 ASP A N 1
ATOM 1616 C CA . ASP A 1 207 ? -23.512 5.534 18.146 1.00 81.62 207 ASP A CA 1
ATOM 1617 C C . ASP A 1 207 ? -24.206 4.190 17.906 1.00 81.62 207 ASP A C 1
ATOM 1619 O O . ASP A 1 207 ? -25.394 4.026 18.194 1.00 81.62 207 ASP A O 1
ATOM 1623 N N . GLN A 1 208 ? -23.472 3.185 17.417 1.00 78.25 208 GLN A N 1
ATOM 1624 C CA . GLN A 1 208 ? -24.010 1.837 17.310 1.00 78.25 208 GLN A CA 1
ATOM 1625 C C . GLN A 1 208 ? -24.252 1.254 18.710 1.00 78.25 208 GLN A C 1
ATOM 1627 O O . GLN A 1 208 ? -23.317 1.166 19.514 1.00 78.25 208 GLN A O 1
ATOM 1632 N N . PRO A 1 209 ? -25.476 0.770 19.008 1.00 69.12 209 PRO A N 1
ATOM 1633 C CA . PRO A 1 209 ? -25.750 0.100 20.271 1.00 69.12 209 PRO A CA 1
ATOM 1634 C C . PRO A 1 209 ? -24.760 -1.053 20.415 1.00 69.12 209 PRO A C 1
ATOM 1636 O O . PRO A 1 209 ? -24.608 -1.866 19.501 1.00 69.12 209 PRO A O 1
ATOM 163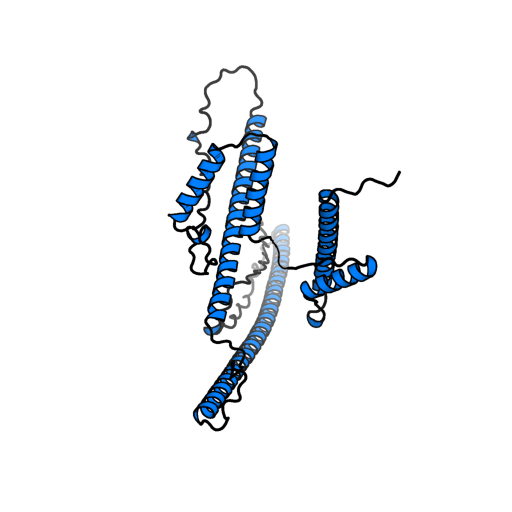9 N N . SER A 1 210 ? -24.036 -1.078 21.537 1.00 62.47 210 SER A N 1
ATOM 1640 C CA . SER A 1 210 ? -22.860 -1.924 21.717 1.00 62.47 210 SER A CA 1
ATOM 1641 C C . SER A 1 210 ? -23.130 -3.354 21.238 1.00 62.47 210 SER A C 1
ATOM 1643 O O . SER A 1 210 ? -23.913 -4.087 21.840 1.00 62.47 210 SER A O 1
ATOM 1645 N N . ARG A 1 211 ? -22.466 -3.763 20.151 1.00 58.47 211 ARG A N 1
ATOM 1646 C CA . ARG A 1 211 ? -22.610 -5.097 19.533 1.00 58.47 211 ARG A CA 1
ATOM 1647 C C . ARG A 1 211 ? -22.178 -6.237 20.464 1.00 58.47 211 ARG A C 1
ATOM 1649 O O . ARG A 1 211 ? -22.391 -7.409 20.165 1.00 58.47 211 ARG A O 1
ATOM 1656 N N . THR A 1 212 ? -21.558 -5.904 21.597 1.00 53.75 212 THR A N 1
ATOM 1657 C CA . THR A 1 212 ? -21.407 -6.802 22.736 1.00 53.75 212 THR A CA 1
ATOM 1658 C C . THR A 1 212 ? -22.796 -7.193 23.201 1.00 53.75 212 THR A C 1
ATOM 1660 O O . THR A 1 212 ? -23.437 -6.429 23.911 1.00 53.75 212 THR A O 1
ATOM 1663 N N . GLY A 1 213 ? -23.249 -8.377 22.787 1.00 54.38 213 GLY A N 1
ATOM 1664 C CA . GLY A 1 213 ? -24.553 -8.973 23.082 1.00 54.38 213 GLY A CA 1
ATOM 1665 C C . GLY A 1 213 ? -24.826 -9.257 24.562 1.00 54.38 213 GLY A C 1
ATOM 1666 O O . GLY A 1 213 ? -25.411 -10.285 24.897 1.00 54.38 213 GLY A O 1
ATOM 1667 N N . ARG A 1 214 ? -24.439 -8.350 25.461 1.00 55.56 214 ARG A N 1
ATOM 1668 C CA . ARG A 1 214 ? -25.066 -8.200 26.763 1.00 55.56 214 ARG A CA 1
ATOM 1669 C C . ARG A 1 214 ? -26.460 -7.660 26.509 1.00 55.56 214 ARG A C 1
ATOM 1671 O O . ARG A 1 214 ? -26.701 -6.463 26.473 1.00 55.56 214 ARG A O 1
ATOM 1678 N N . LEU A 1 215 ? -27.370 -8.611 26.352 1.00 58.81 215 LEU A N 1
ATOM 1679 C CA . LEU A 1 215 ? 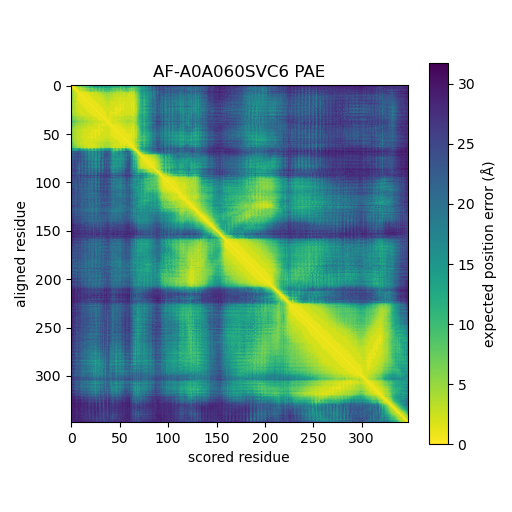-28.808 -8.414 26.238 1.00 58.81 215 LEU A CA 1
ATOM 1680 C C . LEU A 1 215 ? -29.398 -7.666 27.458 1.00 58.81 215 LEU A C 1
ATOM 1682 O O . LEU A 1 215 ? -30.575 -7.327 27.443 1.00 58.81 215 LEU A O 1
ATOM 1686 N N . VAL A 1 216 ? -28.589 -7.396 28.494 1.00 53.00 216 VAL A N 1
ATOM 1687 C CA . VAL A 1 216 ? -28.923 -6.566 29.651 1.00 53.00 216 VAL A CA 1
ATOM 1688 C C . VAL A 1 216 ? -27.658 -5.842 30.146 1.00 53.00 216 VAL A C 1
ATOM 1690 O O . VAL A 1 216 ? -26.747 -6.474 30.684 1.00 53.00 216 VAL A O 1
ATOM 1693 N N . GLY A 1 217 ? -27.576 -4.523 29.954 1.00 55.66 217 GLY A N 1
ATOM 1694 C CA . GLY A 1 217 ? -26.547 -3.672 30.576 1.00 55.66 217 GLY A CA 1
ATOM 1695 C C . GLY A 1 217 ? -26.762 -3.473 32.083 1.00 55.66 217 GLY A C 1
ATOM 1696 O O . GLY A 1 217 ? -25.835 -3.099 32.794 1.00 55.66 217 GLY A O 1
ATOM 1697 N N . ASP A 1 218 ? -27.957 -3.804 32.572 1.00 57.62 218 ASP A N 1
ATOM 1698 C CA . ASP A 1 218 ? -28.449 -3.418 33.899 1.00 57.62 218 ASP A CA 1
ATOM 1699 C C . ASP A 1 218 ? -28.134 -4.459 34.986 1.00 57.62 218 ASP A C 1
ATOM 1701 O O . ASP A 1 218 ? -28.461 -4.268 36.154 1.00 57.62 218 ASP A O 1
ATOM 1705 N N . GLY A 1 219 ? -27.544 -5.602 34.617 1.00 57.59 219 GLY A N 1
ATOM 1706 C CA . GLY A 1 219 ? -27.190 -6.674 35.556 1.00 57.59 219 GLY A CA 1
ATOM 1707 C C . GLY A 1 219 ? -28.374 -7.386 36.230 1.00 57.59 219 GLY A C 1
ATOM 1708 O O . GLY A 1 219 ? -28.147 -8.364 36.939 1.00 57.59 219 GLY A O 1
ATOM 1709 N N . LEU A 1 220 ? -29.621 -6.957 36.001 1.00 52.16 220 LEU A N 1
ATOM 1710 C CA . LEU A 1 220 ? -30.813 -7.626 36.521 1.00 52.16 220 LEU A CA 1
ATOM 1711 C C . LEU A 1 220 ? -31.336 -8.686 35.537 1.00 52.16 220 LEU A C 1
ATOM 1713 O O . LEU A 1 220 ? -31.524 -8.387 34.357 1.00 52.16 220 LEU A O 1
ATOM 1717 N N . PRO A 1 221 ? -31.647 -9.912 35.993 1.00 52.84 221 PRO A N 1
ATOM 1718 C CA . PRO A 1 221 ? -32.325 -10.901 35.168 1.00 52.84 221 PRO A CA 1
ATOM 1719 C C . PRO A 1 221 ? -33.747 -10.414 34.861 1.00 52.84 221 PRO A C 1
ATOM 1721 O O . PRO A 1 221 ? -34.665 -10.556 35.668 1.00 52.84 221 PRO A O 1
ATOM 1724 N N . ARG A 1 222 ? -33.939 -9.819 33.679 1.00 58.97 222 ARG A N 1
ATOM 1725 C CA . ARG A 1 222 ? -35.272 -9.581 33.118 1.00 58.97 222 ARG A CA 1
ATOM 1726 C C . ARG A 1 222 ? -35.918 -10.959 32.967 1.00 58.97 222 ARG A C 1
ATOM 1728 O O . ARG A 1 222 ? -35.330 -11.835 32.335 1.00 58.97 222 ARG A O 1
ATOM 1735 N N . VAL A 1 223 ? -37.064 -11.173 33.613 1.00 63.03 223 VAL A N 1
ATOM 1736 C CA . VAL A 1 223 ? -37.740 -12.477 33.672 1.00 63.03 223 VAL A CA 1
ATOM 1737 C C . VAL A 1 223 ? -37.855 -13.059 32.255 1.00 63.03 223 VAL A C 1
ATOM 1739 O O . VAL A 1 223 ? -38.487 -12.472 31.378 1.00 63.03 223 VAL A O 1
ATOM 1742 N N . LEU A 1 224 ? -37.200 -14.204 32.037 1.00 65.38 224 LEU A N 1
ATOM 1743 C CA . LEU A 1 224 ? -36.974 -14.872 30.742 1.00 65.38 224 LEU A CA 1
ATOM 1744 C C . LEU A 1 224 ? -38.252 -15.380 30.044 1.00 65.38 224 LEU A C 1
ATOM 1746 O O . LEU A 1 224 ? -38.171 -16.018 28.999 1.00 65.38 224 LEU A O 1
ATOM 1750 N N . THR A 1 225 ? -39.431 -15.122 30.607 1.00 72.12 225 THR A N 1
ATOM 1751 C CA . THR A 1 225 ? -40.725 -15.586 30.088 1.00 72.12 225 THR A CA 1
ATOM 1752 C C . THR A 1 225 ? -41.449 -14.549 29.231 1.00 72.12 225 THR A C 1
ATOM 1754 O O . THR A 1 225 ? -42.517 -14.847 28.702 1.00 72.12 225 THR A O 1
ATOM 1757 N N . GLY A 1 226 ? -40.902 -13.338 29.075 1.00 82.19 226 GLY A N 1
ATOM 1758 C CA . GLY A 1 226 ? -41.469 -12.345 28.165 1.00 82.19 226 GLY A CA 1
ATOM 1759 C C . GLY A 1 226 ? -41.378 -12.822 26.714 1.00 82.19 226 GLY A C 1
ATOM 1760 O O . GLY A 1 226 ? -40.282 -13.073 26.213 1.00 82.19 226 GLY A O 1
ATOM 1761 N N . THR A 1 227 ? -42.511 -12.915 26.021 1.00 85.88 227 THR A N 1
ATOM 1762 C CA . THR A 1 227 ? -42.585 -13.271 24.591 1.00 85.88 227 THR A CA 1
ATOM 1763 C C . THR A 1 227 ? -41.675 -12.389 23.732 1.00 85.88 227 THR A C 1
ATOM 1765 O O . THR A 1 227 ? -40.943 -12.902 22.889 1.00 85.88 227 THR A O 1
ATOM 1768 N N . GLU A 1 228 ? -41.604 -11.091 24.044 1.00 81.19 228 GLU A N 1
ATOM 1769 C CA . GLU A 1 228 ? -40.714 -10.119 23.391 1.00 81.19 228 GLU A CA 1
ATOM 1770 C C . GLU A 1 228 ? -39.228 -10.512 23.449 1.00 81.19 228 GLU A C 1
ATOM 1772 O O . GLU A 1 228 ? -38.456 -10.231 22.533 1.00 81.19 228 GLU A O 1
ATOM 1777 N N . PHE A 1 229 ? -38.791 -11.138 24.545 1.00 79.50 229 PHE A N 1
ATOM 1778 C CA . PHE A 1 229 ? -37.405 -11.571 24.699 1.00 79.50 229 PHE A CA 1
ATOM 1779 C C . PHE A 1 229 ? -37.107 -12.768 23.797 1.00 79.50 229 PHE A C 1
ATOM 1781 O O . PHE A 1 229 ? -36.079 -12.791 23.122 1.00 79.50 229 PHE A O 1
ATOM 1788 N N . ILE A 1 230 ? -38.024 -13.737 23.754 1.00 85.06 230 ILE A N 1
ATOM 1789 C CA . ILE A 1 230 ? -37.905 -14.923 22.901 1.00 85.06 230 ILE A CA 1
ATOM 1790 C C . ILE A 1 230 ? -37.855 -14.504 21.428 1.00 85.06 230 ILE A C 1
ATOM 1792 O O . ILE A 1 230 ? -37.017 -15.004 20.681 1.00 85.06 230 ILE A O 1
ATOM 1796 N N . GLU A 1 231 ? -38.694 -13.551 21.017 1.00 88.62 231 GLU A N 1
ATOM 1797 C CA . GLU A 1 231 ? -38.673 -12.989 19.662 1.00 88.62 231 GLU A CA 1
ATOM 1798 C C . GLU A 1 231 ? -37.345 -12.292 19.346 1.00 88.62 231 GLU A C 1
ATOM 1800 O O . GLU A 1 231 ? -36.757 -12.555 18.297 1.00 88.62 231 GLU A O 1
ATOM 1805 N N . LYS A 1 232 ? -36.806 -11.484 20.270 1.00 82.69 232 LYS A N 1
ATOM 1806 C CA . LYS A 1 232 ? -35.495 -10.832 20.094 1.00 82.69 232 LYS A CA 1
ATOM 1807 C C . LYS A 1 232 ? -34.341 -11.830 19.981 1.00 82.69 232 LYS A C 1
ATOM 1809 O O . LYS A 1 232 ? -33.451 -11.628 19.158 1.00 82.69 232 LYS A O 1
ATOM 1814 N N . VAL A 1 233 ? -34.343 -12.901 20.777 1.00 85.56 233 VAL A N 1
ATOM 1815 C CA . VAL A 1 233 ? -33.326 -13.962 20.683 1.00 85.56 233 VAL A CA 1
ATOM 1816 C C . VAL A 1 233 ? -33.439 -14.693 19.347 1.00 85.56 233 VAL A C 1
ATOM 1818 O O . VAL A 1 233 ? -32.434 -14.819 18.655 1.00 85.56 233 VAL A O 1
ATOM 1821 N N . ARG A 1 234 ? -34.653 -15.076 18.926 1.00 88.38 234 ARG A N 1
ATOM 1822 C CA . ARG A 1 234 ? -34.884 -15.705 17.614 1.00 88.38 234 ARG A CA 1
ATOM 1823 C C . ARG A 1 234 ? -34.419 -14.819 16.461 1.00 88.38 234 ARG A C 1
ATOM 1825 O O . ARG A 1 234 ? -33.747 -15.311 15.563 1.00 88.38 234 ARG A O 1
ATOM 1832 N N . ALA A 1 235 ? -34.733 -13.524 16.500 1.00 87.69 235 ALA A N 1
ATOM 1833 C CA . ALA A 1 235 ? -34.302 -12.571 15.479 1.00 87.69 235 ALA A CA 1
ATOM 1834 C C . ALA A 1 235 ? -32.772 -12.441 15.427 1.00 87.69 235 ALA A C 1
ATOM 1836 O O . ALA A 1 235 ? -32.186 -12.435 14.347 1.00 87.69 235 ALA A O 1
ATOM 1837 N N . ARG A 1 236 ? -32.106 -12.391 16.588 1.00 83.06 236 ARG A N 1
ATOM 1838 C CA . ARG A 1 236 ? -30.641 -12.346 16.666 1.00 83.06 236 ARG A CA 1
ATOM 1839 C C . ARG A 1 236 ? -30.002 -13.626 16.127 1.00 83.06 236 ARG A C 1
ATOM 1841 O O . ARG A 1 236 ? -29.037 -13.541 15.376 1.00 83.06 236 ARG A O 1
ATOM 1848 N N . ASP A 1 237 ? -30.522 -14.787 16.508 1.00 87.50 237 ASP A N 1
ATOM 1849 C CA . ASP A 1 237 ? -29.979 -16.077 16.082 1.00 87.50 237 ASP A CA 1
ATOM 1850 C C . ASP A 1 237 ? -30.198 -16.286 14.570 1.00 87.50 237 ASP A C 1
ATOM 1852 O O . ASP A 1 237 ? -29.292 -16.755 13.882 1.00 87.50 237 ASP A O 1
ATOM 1856 N N . ALA A 1 238 ? -31.339 -15.841 14.026 1.00 92.12 238 ALA A N 1
ATOM 1857 C CA . ALA A 1 238 ? -31.593 -15.811 12.584 1.00 92.12 238 ALA A CA 1
ATOM 1858 C C . ALA A 1 238 ? -30.620 -14.879 11.840 1.00 92.12 238 ALA A C 1
ATOM 1860 O O . ALA A 1 238 ? -29.996 -15.303 10.871 1.00 92.12 238 ALA A O 1
ATOM 1861 N N . ALA A 1 239 ? -30.410 -13.653 12.332 1.00 85.62 239 ALA A N 1
ATOM 1862 C CA . ALA A 1 239 ? -29.452 -12.714 11.744 1.00 85.62 239 ALA A CA 1
ATOM 1863 C C . ALA A 1 239 ? -28.003 -13.235 11.814 1.00 85.62 239 ALA A C 1
ATOM 1865 O O . ALA A 1 239 ? -27.209 -13.026 10.897 1.00 85.62 239 ALA A O 1
ATOM 1866 N N . GLN A 1 240 ? -27.642 -13.939 12.893 1.00 82.31 240 GLN A N 1
ATOM 1867 C CA . GLN A 1 240 ? -26.332 -14.574 13.019 1.00 82.31 240 GLN A CA 1
ATOM 1868 C C . GLN A 1 240 ? -26.175 -15.740 12.034 1.00 82.31 240 GLN A C 1
ATOM 1870 O O . GLN A 1 240 ? -25.115 -15.870 11.422 1.00 82.31 240 GLN A O 1
ATOM 1875 N N . ALA A 1 241 ? -27.213 -16.561 11.855 1.00 91.94 241 ALA A N 1
ATOM 1876 C CA . ALA A 1 241 ? -27.216 -17.640 10.871 1.00 91.94 241 ALA A CA 1
ATOM 1877 C C . ALA A 1 241 ? -27.079 -17.097 9.439 1.00 91.94 241 ALA A C 1
ATOM 1879 O O . ALA A 1 241 ? -26.245 -17.590 8.678 1.00 91.94 241 ALA A O 1
ATOM 1880 N N . GLU A 1 242 ? -27.812 -16.034 9.100 1.00 91.25 242 GLU A N 1
ATOM 1881 C CA . GLU A 1 242 ? -27.714 -15.363 7.803 1.00 91.25 242 GLU A CA 1
ATOM 1882 C C . GLU A 1 242 ? -26.305 -14.798 7.573 1.00 91.25 242 GLU A C 1
ATOM 1884 O O . GLU A 1 242 ? -25.685 -15.087 6.550 1.00 91.25 242 GLU A O 1
ATOM 1889 N N . GLN A 1 243 ? -25.726 -14.105 8.561 1.00 83.12 243 GLN A N 1
ATOM 1890 C CA . GLN A 1 243 ? -24.365 -13.574 8.459 1.00 83.12 243 GLN A CA 1
ATOM 1891 C C . GLN A 1 243 ? -23.309 -14.675 8.263 1.00 83.12 243 GLN A C 1
ATOM 1893 O O . GLN A 1 243 ? -22.347 -14.478 7.518 1.00 83.12 243 GLN A O 1
ATOM 1898 N N . VAL A 1 244 ? -23.450 -15.819 8.938 1.00 87.56 244 VAL A N 1
ATOM 1899 C CA . VAL A 1 244 ? -22.546 -16.965 8.754 1.00 87.56 244 VAL A CA 1
ATOM 1900 C C . VAL A 1 244 ? -22.708 -17.552 7.353 1.00 87.56 244 VAL A C 1
ATOM 1902 O O . VAL A 1 244 ? -21.702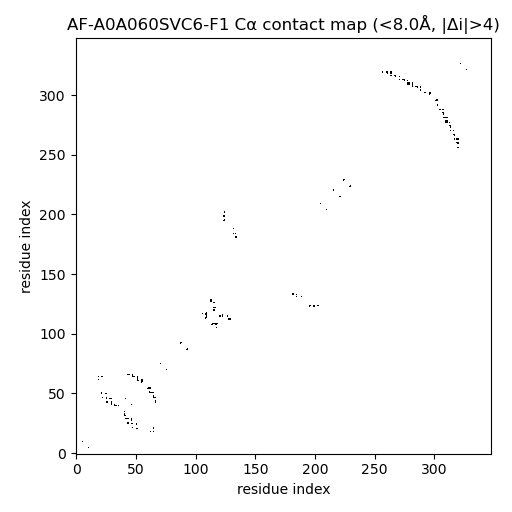 -17.790 6.689 1.00 87.56 244 VAL A O 1
ATOM 1905 N N . SER A 1 245 ? -23.944 -17.715 6.873 1.00 91.81 245 SER A N 1
ATOM 1906 C CA . SER A 1 245 ? -24.207 -18.235 5.527 1.00 91.81 245 SER A CA 1
ATOM 1907 C C . SER A 1 245 ? -23.671 -17.317 4.422 1.00 91.81 245 SER A C 1
ATOM 1909 O O . SER A 1 245 ? -23.040 -17.801 3.487 1.00 91.81 245 SER A O 1
ATOM 1911 N N . ALA A 1 246 ? -23.813 -15.996 4.570 1.00 88.81 246 ALA A N 1
ATOM 1912 C CA . ALA A 1 246 ? -23.277 -15.018 3.627 1.00 88.81 246 ALA A CA 1
ATOM 1913 C C . ALA A 1 246 ? -21.741 -15.042 3.596 1.00 88.81 246 ALA A C 1
ATOM 1915 O O . ALA A 1 246 ? -21.137 -15.045 2.527 1.00 88.81 246 ALA A O 1
ATOM 1916 N N . LYS A 1 247 ? -21.088 -15.126 4.765 1.00 88.44 247 LYS A N 1
ATOM 1917 C CA . LYS A 1 247 ? -19.624 -15.265 4.841 1.00 88.44 247 LYS A CA 1
ATOM 1918 C C . LYS A 1 247 ? -19.131 -16.544 4.175 1.00 88.44 247 LYS A C 1
ATOM 1920 O O . LYS A 1 247 ? -18.093 -16.514 3.523 1.00 88.44 247 LYS A O 1
ATOM 1925 N N . GLU A 1 248 ? -19.856 -17.643 4.351 1.00 93.38 248 GLU A N 1
ATOM 1926 C CA . GLU A 1 248 ? -19.508 -18.921 3.740 1.00 93.38 248 GLU A CA 1
ATOM 1927 C C . GLU A 1 248 ? -19.706 -18.895 2.219 1.00 93.38 248 GLU A C 1
ATOM 1929 O O . GLU A 1 248 ? -18.814 -19.329 1.494 1.00 93.38 248 GLU A O 1
ATOM 1934 N N . CYS A 1 249 ? -20.799 -18.303 1.724 1.00 90.62 249 CYS A N 1
ATOM 1935 C CA . CYS A 1 249 ? -21.018 -18.085 0.290 1.00 90.62 249 CYS A CA 1
ATOM 1936 C C . CYS A 1 249 ? -19.865 -17.278 -0.325 1.00 90.62 249 CYS A C 1
ATOM 1938 O O . CYS A 1 249 ? -19.234 -17.720 -1.284 1.00 90.62 249 CYS A O 1
ATOM 1940 N N . ASN A 1 250 ? -19.498 -16.161 0.308 1.00 85.75 250 ASN A N 1
ATOM 1941 C CA . ASN A 1 250 ? -18.390 -15.319 -0.145 1.00 85.75 250 ASN A CA 1
ATOM 1942 C C . ASN A 1 250 ? -17.038 -16.053 -0.092 1.00 85.75 250 ASN A C 1
ATOM 1944 O O . ASN A 1 250 ? -16.184 -15.845 -0.952 1.00 85.75 250 ASN A O 1
ATOM 1948 N N . ARG A 1 251 ? -16.813 -16.916 0.910 1.00 90.81 251 ARG A N 1
ATOM 1949 C CA . ARG A 1 251 ? -15.594 -17.738 1.005 1.00 90.81 251 ARG A CA 1
ATOM 1950 C C . ARG A 1 251 ? -15.496 -18.708 -0.171 1.00 90.81 251 ARG A C 1
ATOM 1952 O O . ARG A 1 251 ? -14.448 -18.773 -0.808 1.00 90.81 251 ARG A O 1
ATOM 1959 N N . VAL A 1 252 ? -16.584 -19.416 -0.471 1.00 92.81 252 VAL A N 1
ATOM 1960 C CA . VAL A 1 252 ? -16.651 -20.373 -1.584 1.00 92.81 252 VAL A CA 1
ATOM 1961 C C . VAL A 1 252 ? -16.427 -19.673 -2.926 1.00 92.81 252 VAL A C 1
ATOM 1963 O O . VAL A 1 252 ? -15.654 -20.167 -3.745 1.00 92.81 252 VAL A O 1
ATOM 1966 N N . GLU A 1 253 ? -17.030 -18.502 -3.145 1.00 88.25 253 GLU A N 1
ATOM 1967 C CA . GLU A 1 253 ? -16.824 -17.715 -4.370 1.00 88.25 253 GLU A CA 1
ATOM 1968 C C . GLU A 1 253 ? -15.366 -17.262 -4.538 1.00 88.25 253 GLU A C 1
ATOM 1970 O O . GLU A 1 253 ? -14.786 -17.421 -5.618 1.00 88.25 253 GLU A O 1
ATOM 1975 N N . ARG A 1 254 ? -14.733 -16.770 -3.463 1.00 88.25 254 ARG A N 1
ATOM 1976 C CA . ARG A 1 254 ? -13.313 -16.380 -3.473 1.00 88.25 254 ARG A CA 1
ATOM 1977 C C . ARG A 1 254 ? -12.394 -17.558 -3.776 1.00 88.25 254 ARG A C 1
ATOM 1979 O O . ARG A 1 254 ? -11.464 -17.413 -4.567 1.00 88.25 254 ARG A O 1
ATOM 1986 N N . GLU A 1 255 ? -12.650 -18.719 -3.177 1.00 92.62 255 GLU A N 1
ATOM 1987 C CA . GLU A 1 255 ? -11.879 -19.943 -3.429 1.00 92.62 255 GLU A CA 1
ATOM 1988 C C . GLU A 1 255 ? -12.035 -20.410 -4.881 1.00 92.62 255 GLU A C 1
ATOM 1990 O O . GLU A 1 255 ? -11.033 -20.647 -5.557 1.00 92.62 255 GLU A O 1
ATOM 1995 N N . ALA A 1 256 ? -13.264 -20.442 -5.404 1.00 93.38 256 ALA A N 1
ATOM 1996 C CA . ALA A 1 256 ? -13.528 -20.794 -6.798 1.00 93.38 256 ALA A CA 1
ATOM 1997 C C . ALA A 1 256 ? -12.810 -19.845 -7.775 1.00 93.38 256 ALA A C 1
ATOM 1999 O O . ALA A 1 256 ? -12.199 -20.289 -8.753 1.00 93.38 256 ALA A O 1
ATOM 2000 N N . ARG A 1 257 ? -12.816 -18.538 -7.490 1.00 89.12 257 ARG A N 1
ATOM 2001 C CA . ARG A 1 257 ? -12.108 -17.533 -8.293 1.00 89.12 257 ARG A CA 1
ATOM 2002 C C . ARG A 1 257 ? -10.593 -17.692 -8.205 1.00 89.12 257 ARG A C 1
ATOM 2004 O O . ARG A 1 257 ? -9.918 -17.607 -9.231 1.00 89.12 257 ARG A O 1
ATOM 2011 N N . ALA A 1 258 ? -10.051 -17.925 -7.011 1.00 90.69 258 ALA A N 1
ATOM 2012 C CA . ALA A 1 258 ? -8.623 -18.152 -6.813 1.00 90.69 258 ALA A CA 1
ATOM 2013 C C . ALA A 1 258 ? -8.141 -19.374 -7.610 1.00 90.69 258 ALA A C 1
ATOM 2015 O O . ALA A 1 258 ? -7.125 -19.293 -8.307 1.00 90.69 258 ALA A O 1
ATOM 2016 N N . SER A 1 259 ? -8.909 -20.466 -7.594 1.00 94.62 259 SER A N 1
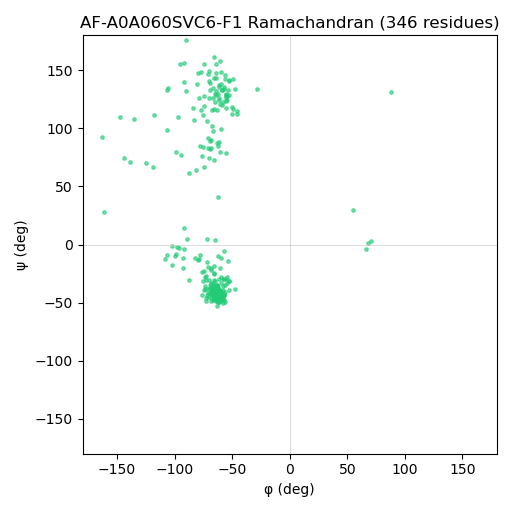ATOM 2017 C CA . SER A 1 259 ? -8.652 -21.648 -8.421 1.00 94.62 259 SER A CA 1
ATOM 2018 C C . SER A 1 259 ? -8.708 -21.325 -9.918 1.00 94.62 259 SER A C 1
ATOM 2020 O O . SER A 1 259 ? -7.746 -21.613 -10.630 1.00 94.62 259 SER A O 1
ATOM 2022 N N . ALA A 1 260 ? -9.757 -20.643 -10.394 1.00 95.50 260 ALA A N 1
ATOM 2023 C CA . ALA A 1 260 ? -9.886 -20.258 -11.804 1.00 95.50 260 ALA A CA 1
ATOM 2024 C C . ALA A 1 260 ? -8.743 -19.341 -12.281 1.00 95.50 260 ALA A C 1
ATOM 2026 O O . ALA A 1 260 ? -8.232 -19.489 -13.393 1.00 95.50 260 ALA A O 1
ATOM 2027 N N . MET A 1 261 ? -8.300 -18.408 -11.433 1.00 95.19 261 MET A N 1
ATOM 2028 C CA . MET A 1 261 ? -7.150 -17.543 -11.705 1.00 95.19 261 MET A CA 1
ATOM 2029 C C . MET A 1 261 ? -5.834 -18.325 -11.754 1.00 95.19 261 MET A C 1
ATOM 2031 O O . MET A 1 261 ? -4.999 -18.041 -12.613 1.00 95.19 261 MET A O 1
ATOM 2035 N N . SER A 1 262 ? -5.644 -19.305 -10.866 1.00 94.19 262 SER A N 1
ATOM 2036 C CA . SER A 1 262 ? -4.465 -20.180 -10.868 1.00 94.19 262 SER A CA 1
ATOM 2037 C C . SER A 1 262 ? -4.390 -21.014 -12.152 1.00 94.19 262 SER A C 1
ATOM 2039 O O . SER A 1 262 ? -3.368 -21.014 -12.841 1.00 94.19 262 SER A O 1
ATOM 2041 N N . GLU A 1 263 ? -5.504 -21.635 -12.549 1.00 96.81 263 GLU A N 1
ATOM 2042 C CA . GLU A 1 263 ? -5.596 -22.383 -13.807 1.00 96.81 263 GLU A CA 1
ATOM 2043 C C . GLU A 1 263 ? -5.340 -21.497 -15.028 1.00 96.81 263 GLU A C 1
ATOM 2045 O O . GLU A 1 263 ? -4.629 -21.890 -15.957 1.00 96.81 263 GLU A O 1
ATOM 2050 N N . TRP A 1 264 ? -5.893 -20.281 -15.033 1.00 97.69 264 TRP A N 1
ATOM 2051 C CA . TRP A 1 264 ? -5.660 -19.321 -16.106 1.00 97.69 264 TRP A CA 1
ATOM 2052 C C . TRP A 1 264 ? -4.183 -18.921 -16.201 1.00 97.69 264 TRP A C 1
ATOM 2054 O O . TRP A 1 264 ? -3.632 -18.924 -17.303 1.00 97.69 264 TRP A O 1
ATOM 2064 N N . LYS A 1 265 ? -3.515 -18.647 -15.069 1.00 97.06 265 LYS A N 1
ATOM 2065 C CA . LYS A 1 265 ? -2.070 -18.357 -15.034 1.00 97.06 265 LYS A CA 1
ATOM 2066 C C . LYS A 1 265 ? -1.252 -19.518 -15.606 1.00 97.06 265 LYS A C 1
ATOM 2068 O O . LYS A 1 265 ? -0.382 -19.277 -16.439 1.00 97.06 265 LYS A O 1
ATOM 2073 N N . GLY A 1 266 ? -1.577 -20.759 -15.233 1.00 96.44 266 GLY A N 1
ATOM 2074 C CA . GLY A 1 266 ? -0.923 -21.957 -15.772 1.00 96.44 266 GLY A CA 1
ATOM 2075 C C . GLY A 1 266 ? -1.041 -22.060 -17.297 1.00 96.44 266 GLY A C 1
ATOM 2076 O O . GLY A 1 266 ? -0.034 -22.164 -17.995 1.00 96.44 266 GLY A O 1
ATOM 2077 N N . LYS A 1 267 ? -2.259 -21.918 -17.836 1.00 96.81 267 LYS A N 1
ATOM 2078 C CA . LYS A 1 267 ? -2.497 -21.942 -19.292 1.00 96.81 267 LYS A CA 1
ATOM 2079 C C . LYS A 1 267 ? -1.818 -20.777 -20.021 1.00 96.81 267 LYS A C 1
ATOM 2081 O O . LYS A 1 267 ? -1.362 -20.921 -21.154 1.00 96.81 267 LYS A O 1
ATOM 2086 N N . MET A 1 268 ? -1.748 -19.605 -19.390 1.00 97.50 268 MET A N 1
ATOM 2087 C CA . MET A 1 268 ? -1.082 -18.430 -19.954 1.00 97.50 268 MET A CA 1
ATOM 2088 C C . MET A 1 268 ? 0.434 -18.639 -20.054 1.00 97.50 268 MET A C 1
ATOM 2090 O O . MET A 1 268 ? 1.035 -18.283 -21.071 1.00 97.50 268 MET A O 1
ATOM 2094 N N . GLN A 1 269 ? 1.032 -19.279 -19.050 1.00 95.69 269 GLN A N 1
ATOM 2095 C CA . GLN A 1 269 ? 2.443 -19.650 -19.063 1.00 95.69 269 GLN A CA 1
ATOM 2096 C C . GLN A 1 269 ? 2.752 -20.670 -20.168 1.00 95.69 269 GLN A C 1
ATOM 2098 O O . GLN A 1 269 ? 3.649 -20.444 -20.979 1.00 95.69 269 GLN A O 1
ATOM 2103 N N . GLU A 1 270 ? 1.950 -21.729 -20.287 1.00 97.81 270 GLU A N 1
ATOM 2104 C CA . GLU A 1 270 ? 2.097 -22.734 -21.350 1.00 97.81 270 GLU A CA 1
ATOM 2105 C C . GLU A 1 270 ? 1.971 -22.112 -22.756 1.00 97.81 270 GLU A C 1
ATOM 2107 O O . GLU A 1 270 ? 2.749 -22.413 -23.672 1.00 97.81 270 GLU A O 1
ATOM 2112 N N . ARG A 1 271 ? 1.041 -21.160 -22.924 1.00 97.75 271 ARG A N 1
ATOM 2113 C CA . ARG A 1 271 ? 0.913 -20.357 -24.149 1.00 97.75 271 ARG A CA 1
ATOM 2114 C C . ARG A 1 271 ? 2.192 -19.571 -24.441 1.00 97.75 271 ARG A C 1
ATOM 2116 O O . ARG A 1 271 ? 2.666 -19.588 -25.578 1.00 97.75 271 ARG A O 1
ATOM 2123 N N . LYS A 1 272 ? 2.742 -18.862 -23.446 1.00 96.50 272 LYS A N 1
ATOM 2124 C CA . LYS A 1 272 ? 3.991 -18.090 -23.588 1.00 96.50 272 LYS A CA 1
ATOM 2125 C C . LYS A 1 272 ? 5.149 -18.995 -24.017 1.00 96.50 272 LYS A C 1
ATOM 2127 O O . LYS A 1 272 ? 5.847 -18.668 -24.975 1.00 96.50 272 LYS A O 1
ATOM 2132 N N . GLU A 1 273 ? 5.311 -20.152 -23.382 1.00 97.62 273 GLU A N 1
ATOM 2133 C CA . GLU A 1 273 ? 6.354 -21.124 -23.728 1.00 97.62 273 GLU A CA 1
ATOM 2134 C C . GLU A 1 273 ? 6.200 -21.671 -25.151 1.00 97.62 273 GLU A C 1
ATOM 2136 O O . GLU A 1 273 ? 7.182 -21.793 -25.887 1.00 97.62 273 GLU A O 1
ATOM 2141 N N . THR A 1 274 ? 4.971 -21.957 -25.575 1.00 97.31 274 THR A N 1
ATOM 2142 C CA . THR A 1 274 ? 4.697 -22.437 -26.935 1.00 97.31 274 THR A CA 1
ATOM 2143 C C . THR A 1 274 ? 4.994 -21.361 -27.977 1.00 97.31 274 THR A C 1
ATOM 2145 O O . THR A 1 274 ? 5.679 -21.631 -28.964 1.00 97.31 274 THR A O 1
ATOM 2148 N N . ASN A 1 275 ? 4.576 -20.117 -27.732 1.00 97.44 275 ASN A N 1
ATOM 2149 C CA . ASN A 1 275 ? 4.891 -18.986 -28.607 1.00 97.44 275 ASN A CA 1
ATOM 2150 C C . ASN A 1 275 ? 6.405 -18.721 -28.675 1.00 97.44 275 ASN A C 1
ATOM 2152 O O . ASN A 1 275 ? 6.931 -18.433 -29.754 1.00 97.44 275 ASN A O 1
ATOM 2156 N N . LYS A 1 276 ? 7.127 -18.891 -27.559 1.00 96.94 276 LYS A N 1
ATOM 2157 C CA . LYS A 1 276 ? 8.594 -18.820 -27.523 1.00 96.94 276 LYS A CA 1
ATOM 2158 C C . LYS A 1 276 ? 9.224 -19.889 -28.417 1.00 96.94 276 LYS A C 1
ATOM 2160 O O . LYS A 1 276 ? 10.083 -19.561 -29.227 1.00 96.94 276 LYS A O 1
ATOM 2165 N N . LYS A 1 277 ? 8.752 -21.141 -28.353 1.00 97.62 277 LYS A N 1
ATOM 2166 C CA . LYS A 1 277 ? 9.218 -22.233 -29.233 1.00 97.62 277 LYS A CA 1
ATOM 2167 C C . LYS A 1 277 ? 8.935 -21.958 -30.715 1.00 97.62 277 LYS A C 1
ATOM 2169 O O . LYS A 1 277 ? 9.811 -22.195 -31.539 1.00 97.62 277 LYS A O 1
ATOM 2174 N N . ILE A 1 278 ? 7.754 -21.431 -31.057 1.00 97.06 278 ILE A N 1
ATOM 2175 C CA . ILE A 1 278 ? 7.416 -21.030 -32.439 1.00 97.06 278 ILE A CA 1
ATOM 2176 C C . ILE A 1 278 ? 8.383 -19.948 -32.933 1.00 97.06 278 ILE A C 1
ATOM 2178 O O . ILE A 1 278 ? 8.868 -20.010 -34.060 1.00 97.06 278 ILE A O 1
ATOM 2182 N N . THR A 1 279 ? 8.687 -18.975 -32.074 1.00 96.50 279 THR A N 1
ATOM 2183 C CA . THR A 1 279 ? 9.589 -17.865 -32.402 1.00 96.50 279 THR A CA 1
ATOM 2184 C C . THR A 1 279 ? 11.027 -18.340 -32.581 1.00 96.50 279 THR A C 1
ATOM 2186 O O . THR A 1 279 ? 11.689 -17.905 -33.518 1.00 96.50 279 THR A O 1
ATOM 2189 N N . LEU A 1 280 ? 11.495 -19.254 -31.725 1.00 97.56 280 LEU A N 1
ATOM 2190 C CA . LEU A 1 280 ? 12.825 -19.855 -31.834 1.00 97.56 280 LEU A CA 1
ATOM 2191 C C . LEU A 1 280 ? 12.983 -20.648 -33.133 1.00 97.56 280 LEU A C 1
ATOM 2193 O O . LEU A 1 280 ? 13.919 -20.378 -33.871 1.00 97.56 280 LEU A O 1
ATOM 2197 N N . ARG A 1 281 ? 12.032 -21.530 -33.470 1.00 97.94 281 ARG A N 1
ATOM 2198 C CA . ARG A 1 281 ? 12.075 -22.285 -34.736 1.00 97.94 281 ARG A CA 1
ATOM 2199 C C . ARG A 1 281 ? 12.113 -21.369 -35.954 1.00 97.94 281 ARG A C 1
ATOM 2201 O O . ARG A 1 281 ? 12.909 -21.573 -36.857 1.00 97.94 281 ARG A O 1
ATOM 2208 N N . TRP A 1 282 ? 11.278 -20.330 -35.961 1.00 98.19 282 TRP A N 1
ATOM 2209 C CA . TRP A 1 282 ? 11.302 -19.346 -37.041 1.00 98.19 282 TRP A CA 1
ATOM 2210 C C . TRP A 1 282 ? 12.650 -18.613 -37.122 1.00 98.19 282 TRP A C 1
ATOM 2212 O O . TRP A 1 282 ? 13.133 -18.368 -38.221 1.00 98.19 282 TRP A O 1
ATOM 2222 N N . ARG A 1 283 ? 13.274 -18.285 -35.983 1.00 97.94 283 ARG A N 1
ATOM 2223 C CA . ARG A 1 283 ? 14.605 -17.663 -35.951 1.00 97.94 283 ARG A CA 1
ATOM 2224 C C . ARG A 1 283 ? 15.675 -18.595 -36.525 1.00 97.94 283 ARG A C 1
ATOM 2226 O O . ARG A 1 283 ? 16.443 -18.142 -37.360 1.00 97.94 283 ARG A O 1
ATOM 2233 N N . GLU A 1 284 ? 15.674 -19.869 -36.138 1.00 98.00 284 GLU A N 1
ATOM 2234 C CA . GLU A 1 284 ? 16.578 -20.897 -36.683 1.00 98.00 284 GLU A CA 1
ATOM 2235 C C . GLU A 1 284 ? 16.395 -21.051 -38.206 1.00 98.00 284 GLU A C 1
ATOM 2237 O O . GLU A 1 284 ? 17.365 -21.070 -38.960 1.00 98.00 284 GLU A O 1
ATOM 2242 N N . GLU A 1 285 ? 15.149 -21.092 -38.691 1.00 97.62 285 GLU A N 1
ATOM 2243 C CA . GLU A 1 285 ? 14.849 -21.142 -40.130 1.00 97.62 285 GLU A CA 1
ATOM 2244 C C . GLU A 1 285 ? 15.334 -19.888 -40.873 1.00 97.62 285 GLU A C 1
ATOM 2246 O O . GLU A 1 285 ? 15.841 -19.989 -41.994 1.00 97.62 285 GLU A O 1
ATOM 2251 N N . VAL A 1 286 ? 15.181 -18.704 -40.271 1.00 97.62 286 VAL A N 1
ATOM 2252 C CA . VAL A 1 286 ? 15.674 -17.442 -40.842 1.00 97.62 286 VAL A CA 1
ATOM 2253 C C . VAL A 1 286 ? 17.197 -17.425 -40.885 1.00 97.62 286 VAL A C 1
ATOM 2255 O O . VAL A 1 286 ? 17.738 -17.075 -41.926 1.00 97.62 286 VAL A O 1
ATOM 2258 N N . GLU A 1 287 ? 17.878 -17.851 -39.823 1.00 97.56 287 GLU A N 1
ATOM 2259 C CA . GLU A 1 287 ? 19.342 -17.939 -39.774 1.00 97.56 287 GLU A CA 1
ATOM 2260 C C . GLU A 1 287 ? 19.881 -18.879 -40.864 1.00 97.56 287 GLU A C 1
ATOM 2262 O O . GLU A 1 287 ? 20.772 -18.509 -41.629 1.00 97.56 287 GLU A O 1
ATOM 2267 N N . HIS A 1 288 ? 19.276 -20.061 -41.027 1.00 96.88 288 HIS A N 1
ATOM 2268 C CA . HIS A 1 288 ? 19.617 -20.974 -42.122 1.00 96.88 288 HIS A CA 1
ATOM 2269 C C . HIS A 1 288 ? 19.375 -20.358 -43.504 1.00 96.88 288 HIS A C 1
ATOM 2271 O O . HIS A 1 288 ? 20.186 -20.532 -44.417 1.00 96.88 288 HIS A O 1
ATOM 2277 N N . TRP A 1 289 ? 18.269 -19.631 -43.671 1.00 97.50 289 TRP A N 1
ATOM 2278 C CA . TRP A 1 289 ? 17.976 -18.931 -44.917 1.00 97.50 289 TRP A CA 1
ATOM 2279 C C . TRP A 1 289 ? 18.989 -17.812 -45.204 1.00 97.50 289 TRP A C 1
ATOM 2281 O O . TRP A 1 289 ? 19.382 -17.640 -46.357 1.00 97.50 289 TRP A O 1
ATOM 2291 N N . GLU A 1 290 ? 19.438 -17.070 -44.191 1.00 96.75 290 GLU A N 1
ATOM 2292 C CA . GLU A 1 290 ? 20.454 -16.020 -44.335 1.00 96.75 290 GLU A CA 1
ATOM 2293 C C . GLU A 1 290 ? 21.818 -16.600 -44.705 1.00 96.75 290 GLU A C 1
ATOM 2295 O O . GLU A 1 290 ? 22.446 -16.103 -45.642 1.00 96.75 290 GLU A O 1
ATOM 2300 N N . ALA A 1 291 ? 22.221 -17.705 -44.075 1.00 96.69 291 ALA A N 1
ATOM 2301 C CA . ALA A 1 291 ? 23.445 -18.417 -44.425 1.00 96.69 291 ALA A CA 1
ATOM 2302 C C . ALA A 1 291 ? 23.444 -18.892 -45.894 1.00 96.69 291 ALA A C 1
ATOM 2304 O O . ALA A 1 291 ? 24.415 -18.664 -46.619 1.00 96.69 291 ALA A O 1
ATOM 2305 N N . GLU A 1 292 ? 22.346 -19.493 -46.372 1.00 96.56 292 GLU A N 1
ATOM 2306 C CA . GLU A 1 292 ? 22.230 -19.926 -47.776 1.00 96.56 292 GLU A CA 1
ATOM 2307 C C . GLU A 1 292 ? 22.148 -18.734 -48.741 1.00 96.56 292 GLU A C 1
ATOM 2309 O O . GLU A 1 292 ? 22.724 -18.768 -49.829 1.00 96.56 292 GLU A O 1
ATOM 2314 N N . ARG A 1 293 ? 21.458 -17.652 -48.355 1.00 97.06 293 ARG A N 1
ATOM 2315 C CA . ARG A 1 293 ? 21.401 -16.409 -49.138 1.00 97.06 293 ARG A CA 1
ATOM 2316 C C . ARG A 1 293 ? 22.800 -15.831 -49.338 1.00 97.06 293 ARG A C 1
ATOM 2318 O O . ARG A 1 293 ? 23.133 -15.420 -50.452 1.00 97.06 293 ARG A O 1
ATOM 2325 N N . ASP A 1 294 ? 23.602 -15.796 -48.282 1.00 96.62 294 ASP A N 1
ATOM 2326 C CA . ASP A 1 294 ? 24.944 -15.226 -48.319 1.00 96.62 294 ASP A CA 1
ATOM 2327 C C . ASP A 1 294 ? 25.909 -16.129 -49.107 1.00 96.62 294 ASP A C 1
ATOM 2329 O O . ASP A 1 294 ? 26.675 -15.621 -49.928 1.00 96.62 294 ASP A O 1
ATOM 2333 N N . LEU A 1 295 ? 25.789 -17.458 -48.988 1.00 96.75 295 LEU A N 1
ATOM 2334 C CA . LEU A 1 295 ? 26.511 -18.423 -49.830 1.00 96.75 295 LEU A CA 1
ATOM 2335 C C . LEU A 1 295 ? 26.130 -18.301 -51.317 1.00 96.75 295 LEU A C 1
ATOM 2337 O O . LEU A 1 295 ? 26.983 -18.297 -52.204 1.00 96.75 295 LEU A O 1
ATOM 2341 N N . ALA A 1 296 ? 24.841 -18.148 -51.625 1.00 96.75 296 ALA A N 1
ATOM 2342 C CA . ALA A 1 296 ? 24.393 -17.948 -53.000 1.00 96.75 296 ALA A CA 1
ATOM 2343 C C . ALA A 1 296 ? 24.953 -16.643 -53.593 1.00 96.75 296 ALA A C 1
ATOM 2345 O O . ALA A 1 296 ? 25.288 -16.591 -54.780 1.00 96.75 296 ALA A O 1
ATOM 2346 N N . LYS A 1 297 ? 25.103 -15.603 -52.762 1.00 97.06 297 LYS A N 1
ATOM 2347 C CA . LYS A 1 297 ? 25.697 -14.322 -53.153 1.00 97.06 297 LYS A CA 1
ATOM 2348 C C . LYS A 1 297 ? 27.190 -14.451 -53.464 1.00 97.06 297 LYS A C 1
ATOM 2350 O O . LYS A 1 297 ? 27.620 -13.881 -54.467 1.00 97.06 297 LYS A O 1
ATOM 2355 N N . THR A 1 298 ? 27.962 -15.184 -52.656 1.00 97.38 298 THR A N 1
ATOM 2356 C CA . THR A 1 298 ? 29.403 -15.398 -52.903 1.00 97.38 298 THR A CA 1
ATOM 2357 C C . THR A 1 298 ? 29.657 -16.233 -54.156 1.00 97.38 298 THR A C 1
ATOM 2359 O O . THR A 1 298 ? 30.611 -15.970 -54.880 1.00 97.38 298 THR A O 1
ATOM 2362 N N . GLU A 1 299 ? 28.773 -17.181 -54.466 1.00 97.38 299 GLU A N 1
ATOM 2363 C CA . GLU A 1 299 ? 28.859 -18.015 -55.671 1.00 97.38 299 GLU A CA 1
ATOM 2364 C C . GLU A 1 299 ? 28.151 -17.419 -56.902 1.00 97.38 299 GLU A C 1
ATOM 2366 O O . GLU A 1 299 ? 28.080 -18.058 -57.951 1.00 97.38 299 GLU A O 1
ATOM 2371 N N . HIS A 1 300 ? 27.616 -16.196 -56.799 1.00 96.81 300 HIS A N 1
ATOM 2372 C CA . HIS A 1 300 ? 26.877 -15.507 -57.867 1.00 96.81 300 HIS A CA 1
ATOM 2373 C C . HIS A 1 300 ? 25.679 -16.292 -58.439 1.00 96.81 300 HIS A C 1
ATOM 2375 O O . HIS A 1 300 ? 25.287 -16.108 -59.596 1.00 96.81 300 HIS A O 1
ATOM 2381 N N . ARG A 1 301 ? 25.048 -17.140 -57.622 1.00 96.31 301 ARG A N 1
ATOM 2382 C CA . ARG A 1 301 ? 23.807 -17.853 -57.957 1.00 96.31 301 ARG A CA 1
ATOM 2383 C C . ARG A 1 301 ? 22.590 -17.094 -57.422 1.00 96.31 301 ARG A C 1
ATOM 2385 O O . ARG A 1 301 ? 22.670 -16.324 -56.469 1.00 96.31 301 ARG A O 1
ATOM 2392 N N . ARG A 1 302 ? 21.422 -17.308 -58.036 1.00 91.75 302 ARG A N 1
ATOM 2393 C CA . ARG A 1 302 ? 20.156 -16.774 -57.506 1.00 91.75 302 ARG A CA 1
ATOM 2394 C C . ARG A 1 302 ? 19.682 -17.663 -56.348 1.00 91.75 302 ARG A C 1
ATOM 2396 O O . ARG A 1 302 ? 19.533 -18.864 -56.580 1.00 91.75 302 ARG A O 1
ATOM 2403 N N . PRO A 1 303 ? 19.405 -17.115 -55.149 1.00 91.19 303 PRO A N 1
ATOM 2404 C CA . PRO A 1 303 ? 18.804 -17.885 -54.065 1.00 91.19 303 PRO A CA 1
ATOM 2405 C C . PRO A 1 303 ? 17.463 -18.466 -54.528 1.00 91.19 303 PRO A C 1
ATOM 2407 O O . PRO A 1 303 ? 16.586 -17.725 -54.970 1.00 91.19 303 PRO A O 1
ATOM 2410 N N . GLN A 1 304 ? 17.304 -19.789 -54.465 1.00 90.25 304 GLN A N 1
ATOM 2411 C CA . GLN A 1 304 ? 16.060 -20.449 -54.886 1.00 90.25 304 GLN A CA 1
ATOM 2412 C C . GLN A 1 304 ? 14.975 -20.422 -53.798 1.00 90.25 304 GLN A C 1
ATOM 2414 O O . GLN A 1 304 ? 13.827 -20.766 -54.068 1.00 90.25 304 GLN A O 1
ATOM 2419 N N . TRP A 1 305 ? 15.330 -20.052 -52.565 1.00 92.06 305 TRP A N 1
ATOM 2420 C CA . TRP A 1 305 ? 14.466 -20.183 -51.394 1.00 92.06 305 TRP A CA 1
ATOM 2421 C C . TRP A 1 305 ? 13.919 -18.821 -50.953 1.00 92.06 305 TRP A C 1
ATOM 2423 O O . TRP A 1 305 ? 14.648 -17.831 -50.855 1.00 92.06 305 TRP A O 1
ATOM 2433 N N . THR A 1 306 ? 12.621 -18.766 -50.659 1.00 96.38 306 THR A N 1
ATOM 2434 C CA . THR A 1 306 ? 11.956 -17.574 -50.112 1.00 96.38 306 THR A CA 1
ATOM 2435 C C . THR A 1 306 ? 12.210 -17.438 -48.614 1.00 96.38 306 THR A C 1
ATOM 2437 O O . THR A 1 306 ? 12.258 -18.452 -47.921 1.00 96.38 306 THR A O 1
ATOM 2440 N N . LYS A 1 307 ? 12.285 -16.202 -48.099 1.00 96.75 307 LYS A N 1
ATOM 2441 C CA . LYS A 1 307 ? 12.442 -15.950 -46.657 1.00 96.75 307 LYS A CA 1
ATOM 2442 C C . LYS A 1 307 ? 11.315 -16.637 -45.859 1.00 96.75 307 LYS A C 1
ATOM 2444 O O . LYS A 1 307 ? 10.143 -16.399 -46.179 1.00 96.75 307 LYS A O 1
ATOM 2449 N N . PRO A 1 308 ? 11.634 -17.447 -44.832 1.00 98.06 308 PRO A N 1
ATOM 2450 C CA . PRO A 1 308 ? 10.633 -18.085 -43.982 1.00 98.06 308 PRO A CA 1
ATOM 2451 C C . PRO A 1 308 ? 9.697 -17.064 -43.324 1.00 98.06 308 PRO A C 1
ATOM 2453 O O . PRO A 1 308 ? 10.131 -16.032 -42.801 1.00 98.06 308 PRO A O 1
ATOM 2456 N N . LYS A 1 309 ? 8.390 -17.345 -43.335 1.00 97.81 309 LYS A N 1
ATOM 2457 C CA . LYS A 1 309 ? 7.376 -16.523 -42.655 1.00 97.81 309 LYS A CA 1
ATOM 2458 C C . LYS A 1 309 ? 7.149 -17.057 -41.247 1.00 97.81 309 LYS A C 1
ATOM 2460 O O . LYS A 1 309 ? 7.04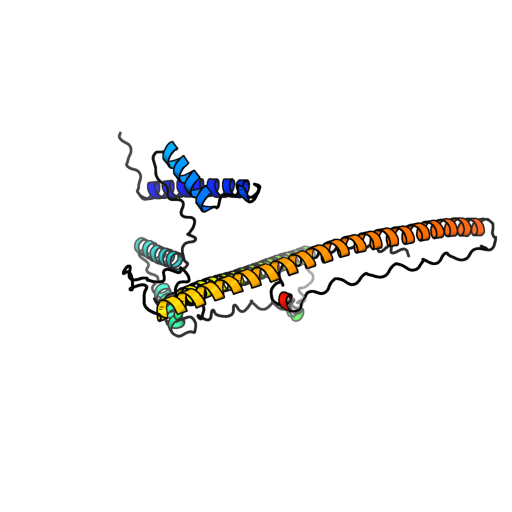9 -18.264 -41.055 1.00 97.81 309 LYS A O 1
ATOM 2465 N N . ARG A 1 310 ? 6.997 -16.160 -40.272 1.00 96.31 310 ARG A N 1
ATOM 2466 C CA . ARG A 1 310 ? 6.690 -16.551 -38.893 1.00 96.31 310 ARG A CA 1
ATOM 2467 C C . ARG A 1 310 ? 5.311 -17.211 -38.828 1.00 96.31 310 ARG A C 1
ATOM 2469 O O . ARG A 1 310 ? 4.340 -16.649 -39.335 1.00 96.31 310 ARG A O 1
ATOM 2476 N N . GLY A 1 311 ? 5.231 -18.384 -38.198 1.00 95.56 311 GLY A N 1
ATOM 2477 C CA . GLY A 1 311 ? 3.961 -19.067 -37.937 1.00 95.56 311 GLY A CA 1
ATOM 2478 C C . GLY A 1 311 ? 3.014 -18.229 -37.066 1.00 95.56 311 GLY A C 1
ATOM 2479 O O . GLY A 1 311 ? 3.448 -17.324 -36.349 1.00 95.56 311 GLY A O 1
ATOM 2480 N N . ALA A 1 312 ? 1.712 -18.521 -37.127 1.00 97.75 312 ALA A N 1
ATOM 2481 C CA . ALA A 1 312 ? 0.716 -17.831 -36.309 1.00 97.75 312 ALA A CA 1
ATOM 2482 C C . ALA A 1 312 ? 0.949 -18.111 -34.814 1.00 97.75 312 ALA A C 1
ATOM 2484 O O . ALA A 1 312 ? 1.063 -19.264 -34.400 1.00 97.75 312 ALA A O 1
ATOM 2485 N N . LEU A 1 313 ? 1.015 -17.050 -34.007 1.00 97.06 313 LEU A N 1
ATOM 2486 C CA . LEU A 1 313 ? 1.124 -17.163 -32.554 1.00 97.06 313 LEU A CA 1
ATOM 2487 C C . LEU A 1 313 ? -0.234 -17.522 -31.946 1.00 97.06 313 LEU A C 1
ATOM 2489 O O . LEU A 1 313 ? -1.283 -17.095 -32.432 1.00 97.06 313 LEU A O 1
ATOM 2493 N N . ILE A 1 314 ? -0.210 -18.270 -30.845 1.00 96.94 314 ILE A N 1
ATOM 2494 C CA . ILE A 1 314 ? -1.418 -18.600 -30.093 1.00 96.94 314 ILE A CA 1
ATOM 2495 C C . ILE A 1 314 ? -1.917 -17.329 -29.399 1.00 96.94 314 ILE A C 1
ATOM 2497 O O . ILE A 1 314 ? -1.165 -16.669 -28.672 1.00 96.94 314 ILE A O 1
ATOM 2501 N N . LEU A 1 315 ? -3.189 -16.999 -29.636 1.00 96.69 315 LEU A N 1
ATOM 2502 C CA . LEU A 1 315 ? -3.862 -15.824 -29.083 1.00 96.69 315 LEU A CA 1
ATOM 2503 C C . LEU A 1 315 ? -4.021 -15.908 -27.562 1.00 96.69 315 LEU A C 1
ATOM 2505 O O . LEU A 1 315 ? -3.952 -16.978 -26.952 1.00 96.69 315 LEU A O 1
ATOM 2509 N N . ALA A 1 316 ? -4.253 -14.755 -26.937 1.00 95.62 316 ALA A N 1
ATOM 2510 C CA . ALA A 1 316 ? -4.421 -14.691 -25.499 1.00 95.62 316 ALA A CA 1
ATOM 2511 C C . ALA A 1 316 ? -5.727 -15.344 -25.023 1.00 95.62 316 ALA A C 1
ATOM 2513 O O . ALA A 1 316 ? -6.799 -15.077 -25.558 1.00 95.62 316 ALA A O 1
ATOM 2514 N N . ILE A 1 317 ? -5.628 -16.175 -23.982 1.00 95.56 317 ILE A N 1
ATOM 2515 C CA . ILE A 1 317 ? -6.784 -16.761 -23.300 1.00 95.56 317 ILE A CA 1
ATOM 2516 C C . ILE A 1 317 ? -7.436 -15.657 -22.454 1.00 95.56 317 ILE A C 1
ATOM 2518 O O . ILE A 1 317 ? -6.721 -15.025 -21.666 1.00 95.56 317 ILE A O 1
ATOM 2522 N N . PRO A 1 318 ? -8.752 -15.410 -22.583 1.00 96.31 318 PRO A N 1
ATOM 2523 C CA . PRO A 1 318 ? -9.431 -14.359 -21.831 1.00 96.31 318 PRO A CA 1
ATOM 2524 C C . PRO A 1 318 ? -9.308 -14.598 -20.323 1.00 96.31 318 PRO A C 1
ATOM 2526 O O . PRO A 1 318 ? -9.403 -15.732 -19.852 1.00 96.31 318 PRO A O 1
ATOM 2529 N N . LYS A 1 319 ? -9.063 -13.521 -19.572 1.00 95.00 319 LYS A N 1
ATOM 2530 C CA . LYS A 1 319 ? -8.969 -13.559 -18.108 1.00 95.00 319 LYS A CA 1
ATOM 2531 C C . LYS A 1 319 ? -10.358 -13.848 -17.517 1.00 95.00 319 LYS A C 1
ATOM 2533 O O . LYS A 1 319 ? -11.331 -13.270 -18.008 1.00 95.00 319 LYS A O 1
ATOM 2538 N N . PRO A 1 320 ? -10.476 -14.692 -16.475 1.00 93.88 320 PRO A N 1
ATOM 2539 C CA . PRO A 1 320 ? -11.731 -14.855 -15.746 1.00 93.88 320 PRO A CA 1
ATOM 2540 C C . PRO A 1 320 ? -12.228 -13.488 -15.257 1.00 93.88 320 PRO A C 1
ATOM 2542 O O . PRO A 1 320 ? -11.480 -12.758 -14.601 1.00 93.88 320 PRO A O 1
ATOM 2545 N N . GLN A 1 321 ? -13.459 -13.115 -15.611 1.00 90.56 321 GLN A N 1
ATOM 2546 C CA . GLN A 1 321 ? -14.040 -11.842 -15.183 1.00 90.56 321 GLN A CA 1
ATOM 2547 C C . GLN A 1 321 ? -14.334 -11.878 -13.680 1.00 90.56 321 GLN A C 1
ATOM 2549 O O . GLN A 1 321 ? -14.764 -12.902 -13.150 1.00 90.56 321 GLN A O 1
ATOM 2554 N N . ALA A 1 322 ? -14.081 -10.764 -12.990 1.00 83.88 322 ALA A N 1
ATOM 2555 C CA . ALA A 1 322 ? -14.560 -10.587 -11.624 1.00 83.88 322 ALA A CA 1
ATOM 2556 C C . ALA A 1 322 ? -16.093 -10.519 -11.638 1.00 83.88 322 ALA A C 1
ATOM 2558 O O . ALA A 1 322 ? -16.673 -9.948 -12.566 1.00 83.88 322 ALA A O 1
ATOM 2559 N N . SER A 1 323 ? -16.750 -11.082 -10.623 1.00 78.25 323 SER A N 1
ATOM 2560 C CA . SER A 1 323 ? -18.169 -10.805 -10.419 1.00 78.25 323 SER A CA 1
ATOM 2561 C C . SER A 1 323 ? -18.338 -9.308 -10.096 1.00 78.25 323 SER A C 1
ATOM 2563 O O . SER A 1 323 ? -17.453 -8.715 -9.470 1.00 78.25 323 SER A O 1
ATOM 2565 N N . PRO A 1 324 ? -19.452 -8.669 -10.502 1.00 74.75 324 PRO A N 1
ATOM 2566 C CA . PRO A 1 324 ? -19.684 -7.244 -10.248 1.00 74.75 324 PRO A CA 1
ATOM 2567 C C . PRO A 1 324 ? -19.568 -6.845 -8.769 1.00 74.75 324 PRO A C 1
ATOM 2569 O O . PRO A 1 324 ? -19.191 -5.719 -8.475 1.00 74.75 324 PRO A O 1
ATOM 2572 N N . ALA A 1 325 ? -19.844 -7.775 -7.848 1.00 69.38 325 ALA A N 1
ATOM 2573 C CA . ALA A 1 325 ? -19.811 -7.545 -6.406 1.00 69.38 325 ALA A CA 1
ATOM 2574 C C . ALA A 1 325 ? -18.409 -7.231 -5.847 1.00 69.38 325 ALA A C 1
ATOM 2576 O O . ALA A 1 325 ? -18.304 -6.587 -4.812 1.00 69.38 325 ALA A O 1
ATOM 2577 N N . GLU A 1 326 ? -17.331 -7.653 -6.516 1.00 61.69 326 GLU A N 1
ATOM 2578 C CA . GLU A 1 326 ? -15.956 -7.421 -6.041 1.00 61.69 326 GLU A CA 1
ATOM 2579 C C . GLU A 1 326 ? -15.268 -6.226 -6.717 1.00 61.69 326 GLU A C 1
ATOM 2581 O O . GLU A 1 326 ? -14.183 -5.831 -6.294 1.00 61.69 326 GLU A O 1
ATOM 2586 N N . ALA A 1 327 ? -15.879 -5.627 -7.746 1.00 64.06 327 ALA A N 1
ATOM 2587 C CA . ALA A 1 327 ? -15.322 -4.444 -8.404 1.00 64.06 327 ALA A CA 1
ATOM 2588 C C . ALA A 1 327 ? -15.279 -3.212 -7.475 1.00 64.06 327 ALA A C 1
ATOM 2590 O O . ALA A 1 327 ? -14.521 -2.286 -7.744 1.00 64.06 327 ALA A O 1
ATOM 2591 N N . GLU A 1 328 ? -16.051 -3.213 -6.382 1.00 58.22 328 GLU A N 1
ATOM 2592 C CA . GLU A 1 328 ? -16.107 -2.101 -5.423 1.00 58.22 328 GLU A CA 1
ATOM 2593 C C . GLU A 1 328 ? -15.139 -2.237 -4.231 1.00 58.22 328 GLU A C 1
ATOM 2595 O O . GLU A 1 328 ? -14.811 -1.229 -3.614 1.00 58.22 328 GLU A O 1
ATOM 2600 N N . GLU A 1 329 ? -14.639 -3.437 -3.897 1.00 56.31 329 GLU A N 1
ATOM 2601 C CA . GLU A 1 329 ? -13.862 -3.651 -2.655 1.00 56.31 329 GLU A CA 1
ATOM 2602 C C . GLU A 1 329 ? -12.329 -3.678 -2.833 1.00 56.31 329 GLU A C 1
ATOM 2604 O O . GLU A 1 329 ? -11.604 -3.687 -1.839 1.00 56.31 329 GLU A O 1
ATOM 2609 N N . GLY A 1 330 ? -11.800 -3.705 -4.060 1.00 48.84 330 GLY A N 1
ATOM 2610 C CA . GLY A 1 330 ? -10.394 -4.063 -4.296 1.00 48.84 330 GLY A CA 1
ATOM 2611 C C . GLY A 1 330 ? -9.679 -3.207 -5.331 1.00 48.84 330 GLY A C 1
ATOM 2612 O O . GLY A 1 330 ? -9.348 -3.704 -6.403 1.00 48.84 330 GLY A O 1
ATOM 2613 N N . MET A 1 331 ? -9.397 -1.948 -4.999 1.00 41.31 331 MET A N 1
ATOM 2614 C CA . MET A 1 331 ? -8.557 -1.063 -5.810 1.00 41.31 331 MET A CA 1
ATOM 2615 C C . MET A 1 331 ? -7.410 -0.513 -4.957 1.00 41.31 331 MET A C 1
ATOM 2617 O O . MET A 1 331 ? -7.455 0.651 -4.577 1.00 41.31 331 MET A O 1
ATOM 2621 N N . ASN A 1 332 ? -6.430 -1.351 -4.568 1.00 45.59 332 ASN A N 1
ATOM 2622 C CA . ASN A 1 332 ? -5.183 -0.829 -3.977 1.00 45.59 332 ASN A CA 1
ATOM 2623 C C . ASN A 1 332 ? -3.939 -1.750 -3.951 1.00 45.59 332 ASN A C 1
ATOM 2625 O O . ASN A 1 332 ? -3.112 -1.583 -3.067 1.00 45.59 332 ASN A O 1
ATOM 2629 N N . ASP A 1 333 ? -3.769 -2.701 -4.873 1.00 45.00 333 ASP A N 1
ATOM 2630 C CA . ASP A 1 333 ? -2.493 -3.441 -4.993 1.00 45.00 333 ASP A CA 1
ATOM 2631 C C . ASP A 1 333 ? -2.205 -3.732 -6.475 1.00 45.00 333 ASP A C 1
ATOM 2633 O O . ASP A 1 333 ? -2.388 -4.844 -6.974 1.00 45.00 333 ASP A O 1
ATOM 2637 N N . GLU A 1 334 ? -1.805 -2.692 -7.206 1.00 52.12 334 GLU A N 1
ATOM 2638 C CA . GLU A 1 334 ? -1.149 -2.833 -8.509 1.00 52.12 334 GLU A CA 1
ATOM 2639 C C . GLU A 1 334 ? 0.373 -2.802 -8.304 1.00 52.12 334 GLU A C 1
ATOM 2641 O O . GLU A 1 334 ? 1.035 -1.808 -8.585 1.00 52.12 334 GLU A O 1
ATOM 2646 N N . ASP A 1 335 ? 0.933 -3.917 -7.827 1.00 45.06 335 ASP A N 1
ATOM 2647 C CA . ASP A 1 335 ? 2.311 -4.296 -8.170 1.00 45.06 335 ASP A CA 1
ATOM 2648 C C . ASP A 1 335 ? 2.270 -4.855 -9.603 1.00 45.06 335 ASP A C 1
ATOM 2650 O O . ASP A 1 335 ? 2.242 -6.067 -9.847 1.00 45.06 335 ASP A O 1
ATOM 2654 N N . ASP A 1 336 ? 2.158 -3.944 -10.572 1.00 55.72 336 ASP A N 1
ATOM 2655 C CA . ASP A 1 336 ? 2.367 -4.248 -11.985 1.00 55.72 336 ASP A CA 1
ATOM 2656 C C . ASP A 1 336 ? 3.881 -4.311 -12.215 1.00 55.72 336 ASP A C 1
ATOM 2658 O O . ASP A 1 336 ? 4.536 -3.325 -12.560 1.00 55.72 336 ASP A O 1
ATOM 2662 N N . GLU A 1 337 ? 4.462 -5.485 -11.946 1.00 48.84 337 GLU A N 1
ATOM 2663 C CA . GLU A 1 337 ? 5.804 -5.840 -12.402 1.00 48.84 337 GLU A CA 1
ATOM 2664 C C . GLU A 1 337 ? 5.797 -5.849 -13.934 1.00 48.84 337 GLU A C 1
ATOM 2666 O O . GLU A 1 337 ? 5.595 -6.868 -14.602 1.00 48.84 337 GLU A O 1
ATOM 2671 N N . HIS A 1 338 ? 5.992 -4.659 -14.495 1.00 45.72 338 HIS A N 1
ATOM 2672 C CA . HIS A 1 338 ? 6.209 -4.438 -15.907 1.00 45.72 338 HIS A CA 1
ATOM 2673 C C . HIS A 1 338 ? 7.578 -5.033 -16.269 1.00 45.72 338 HIS A C 1
ATOM 2675 O O . HIS A 1 338 ? 8.596 -4.342 -16.300 1.00 45.72 338 HIS A O 1
ATOM 2681 N N . GLU A 1 339 ? 7.620 -6.347 -16.514 1.00 47.56 339 GLU A N 1
ATOM 2682 C CA . GLU A 1 339 ? 8.701 -6.983 -17.268 1.00 47.56 339 GLU A CA 1
ATOM 2683 C C . GLU A 1 339 ? 8.659 -6.407 -18.688 1.00 47.56 339 GLU A C 1
ATOM 2685 O O . GLU A 1 339 ? 7.987 -6.920 -19.589 1.00 47.56 339 GLU A O 1
ATOM 2690 N N . GLY A 1 340 ? 9.355 -5.284 -18.861 1.00 44.28 340 GLY A N 1
ATOM 2691 C CA . GLY A 1 340 ? 9.720 -4.737 -20.153 1.00 44.28 340 GLY A CA 1
ATOM 2692 C C . GLY A 1 340 ? 10.607 -5.738 -20.880 1.00 44.28 340 GLY A C 1
ATOM 2693 O O . GLY A 1 340 ? 11.829 -5.686 -20.779 1.00 44.28 340 GLY A O 1
ATOM 2694 N N . ASP A 1 341 ? 9.988 -6.652 -21.627 1.00 51.03 341 ASP A N 1
ATOM 2695 C CA . ASP A 1 341 ? 10.658 -7.415 -22.681 1.00 51.03 341 ASP A CA 1
ATOM 2696 C C . ASP A 1 341 ? 10.870 -6.476 -23.879 1.00 51.03 341 ASP A C 1
ATOM 2698 O O . ASP A 1 341 ? 10.237 -6.576 -24.930 1.00 51.03 341 ASP A O 1
ATOM 2702 N N . GLU A 1 342 ? 11.731 -5.480 -23.668 1.00 47.97 342 GLU A N 1
ATOM 2703 C CA . GLU A 1 342 ? 12.194 -4.538 -24.677 1.00 47.97 342 GLU A CA 1
ATOM 2704 C C . GLU A 1 342 ? 13.420 -5.139 -25.377 1.00 47.97 342 GLU A C 1
ATOM 2706 O O . GLU A 1 342 ? 14.522 -4.599 -25.368 1.00 47.97 342 GLU A O 1
ATOM 2711 N N . LEU A 1 343 ? 13.240 -6.292 -26.026 1.00 50.03 343 LEU A N 1
ATOM 2712 C CA . LEU A 1 343 ? 14.155 -6.731 -27.080 1.00 50.03 343 LEU A CA 1
ATOM 2713 C C . LEU A 1 343 ? 13.783 -6.016 -28.383 1.00 50.03 343 LEU A C 1
ATOM 2715 O O . LEU A 1 343 ? 13.369 -6.627 -29.370 1.00 50.03 343 LEU A O 1
ATOM 2719 N N . SER A 1 344 ? 13.940 -4.690 -28.368 1.00 49.38 344 SER A N 1
ATOM 2720 C CA . SER A 1 344 ? 14.057 -3.885 -29.579 1.00 49.38 344 SER A CA 1
ATOM 2721 C C . SER A 1 344 ? 15.459 -4.109 -30.141 1.00 49.38 344 SER A C 1
ATOM 2723 O O . SER A 1 344 ? 16.403 -3.370 -29.866 1.00 49.38 344 SER A O 1
ATOM 2725 N N . SER A 1 345 ? 15.618 -5.189 -30.904 1.00 52.06 345 SER A N 1
ATOM 2726 C CA . SER A 1 345 ? 16.728 -5.325 -31.842 1.00 52.06 345 SER A CA 1
ATOM 2727 C C . SER A 1 345 ? 16.498 -4.327 -32.979 1.00 52.06 345 SER A C 1
ATOM 2729 O O . SER A 1 345 ? 15.923 -4.666 -34.014 1.00 52.06 345 SER A O 1
ATOM 2731 N N . GLY A 1 346 ? 16.879 -3.073 -32.736 1.00 43.62 346 GLY A N 1
ATOM 2732 C CA . GLY A 1 346 ? 17.110 -2.090 -33.782 1.00 43.62 346 GLY A CA 1
ATOM 2733 C C . GLY A 1 346 ? 18.381 -2.471 -34.532 1.00 43.62 346 GLY A C 1
ATOM 2734 O O . GLY A 1 346 ? 19.474 -2.101 -34.117 1.00 43.62 346 GLY A O 1
ATOM 2735 N N . GLU A 1 347 ? 18.222 -3.249 -35.598 1.00 50.66 347 GLU A N 1
ATOM 2736 C CA . GLU A 1 347 ? 19.212 -3.366 -36.666 1.00 50.66 347 GLU A CA 1
ATOM 2737 C C . GLU A 1 347 ? 18.786 -2.418 -37.795 1.00 50.66 347 GLU A C 1
ATOM 2739 O O . GLU A 1 347 ? 17.765 -2.645 -38.451 1.00 50.66 347 GLU A O 1
ATOM 2744 N N . GLU A 1 348 ? 19.555 -1.342 -37.975 1.00 42.03 348 GLU A N 1
ATOM 2745 C CA . GLU A 1 348 ? 19.739 -0.661 -39.266 1.00 42.03 348 GLU A CA 1
ATOM 2746 C C . GLU A 1 348 ? 21.029 -1.155 -39.924 1.00 42.03 348 GLU A C 1
ATOM 2748 O O . GLU A 1 348 ? 22.031 -1.339 -39.190 1.00 42.03 348 GLU A O 1
#

Foldseek 3Di:
DPDDDDDPVVVVVVLVVVLVVLVVVLVVVLVVLVPDPPVRRDDSVRSSVVSQVVCCVVPVDGDDNDPDDPPDVVRVVVVVVVVVVVVCVVVVDDPVVVVVVVVVVLVVCCPDLNVVVVDPDPDALPRDDPDPDQDPDPDDPPPVPPPPPDCPDDDDDDPVVVVVVVVVVVVVVVVVVSVVVVVVSVVVVVVVNVVSVVRVVVVVCVVPDPPPPPVDPPPDPPPCPPPVNVVVVVVVVVVVVVVVVVVVVVVVVVVVLVVLQVVLVVVQVVLVVVQVVLVVVLVVQQVVLVVQCVVCVVVVHDRPDDRDDRDDRDDRDDGPDDDPVCVPPDDDDPPPPPPPPPPPPPDD

Secondary structure (DSSP, 8-state):
-PPPPPPHHHHHHHHHHHHHHHHHHHHHHHHHHHTS-TTT---HHHHHHHHHHHHHHHHS------S--SPPHHHHHHHHHHHHHHHHHHHS---HHHHHHHHHHHHHHHHSTTGGGTSSSPPPTT--PPP-PPPPPPPPPPGGGS-------S-S---HHHHHHHHHHHHHHHHHHHHHHHHHHHHHHHHHHHHHHHHHHHHHHHHS--SS--S-TT-S---TT-HHHHHHHHHHHHHHHHHHHHHHHHHHHHHHHHHHHHHHHHHHHHHHHHHHHHHHHHHHHHHHHHHHHHHHHHTTPPP-SPPPPPPPPPPPPPPPPPPGGGTTT--S----------------

Sequence (348 aa):
MPGKAKSNFEKARKLRHEHNELMAKAVALFRLNDTLPTSERKSLRAVCTTITAAHQRETGRWVNLDKTTPPTPVRAIGRVLSKLRQTNEKDGFVDEDLIQAAREARDALTTSALSFLTDKSPIQSTSQLPSFAHPPVPAPPSMSHLPSRSQTSMTAPVDLEGEIKTVEDELEQYRTIINQQRAMILIQSEYCESVRHQLEAAENKADQPSRTGRLVGDGLPRVLTGTEFIEKVRARDAAQAEQVSAKECNRVEREARASAMSEWKGKMQERKETNKKITLRWREEVEHWEAERDLAKTEHRRPQWTKPKRGALILAIPKPQASPAEAEEGMNDEDDEHEGDELSSGEE

Solvent-accessible surface area (backbone atoms only — not comparable to full-atom values): 21495 Å² total; per-residue (Å²): 131,85,76,80,80,77,53,71,66,59,54,52,50,49,54,51,51,52,51,52,52,53,49,53,53,33,52,55,53,44,59,61,33,68,76,44,60,78,92,71,46,67,52,67,69,55,44,30,52,52,49,34,55,48,47,23,72,75,69,73,48,88,57,88,67,72,92,83,64,78,70,54,68,68,60,47,52,53,49,51,56,55,46,56,52,59,55,30,71,72,70,78,57,76,62,57,67,61,54,48,52,52,50,52,53,49,56,53,33,56,77,40,84,51,22,63,80,74,46,91,60,79,85,53,53,82,60,66,72,79,79,82,76,72,79,72,78,78,69,76,80,56,78,82,72,51,76,73,82,68,84,74,71,97,73,77,92,69,66,60,68,61,55,52,48,52,54,50,54,51,51,50,52,51,52,50,52,52,52,50,53,49,52,52,50,52,56,50,51,53,50,52,51,55,52,32,52,53,41,39,53,50,50,53,53,66,71,39,77,66,82,67,81,61,90,54,90,79,80,60,85,71,71,87,80,44,66,70,55,55,52,52,50,51,52,50,54,51,53,50,51,50,54,51,51,52,53,50,52,53,48,53,52,52,51,54,49,52,51,53,52,52,53,50,51,53,56,50,50,54,50,52,54,50,41,49,52,53,51,49,53,44,49,54,50,40,52,54,48,50,54,49,44,53,52,21,56,76,71,74,47,79,66,89,72,78,83,74,74,74,73,88,70,82,76,85,78,80,75,86,76,77,61,80,84,55,74,81,78,70,89,85,81,82,84,74,80,76,78,76,83,73,80,74,81,82,79,130

Mean predicted aligned error: 16.41 Å

Radius of gyration: 36.17 Å; Cα contacts (8 Å, |Δi|>4): 123; chains: 1; bounding box: 81×69×109 Å